Protein AF-A0A6M2DD67-F1 (afdb_monomer_lite)

InterPro domains:
  IPR001623 DnaJ domain [PS50076] (76-148)
  IPR001623 DnaJ domain [SM00271] (75-140)
  IPR001623 DnaJ domain [cd06257] (76-134)
  IPR004640 Co-chaperone Hsc20 [MF_00682] (75-239)
  IPR004640 Co-chaperone Hsc20 [PTHR14021] (35-234)
  IPR004640 Co-chaperone Hsc20 [TIGR00714] (87-237)
  IPR009073 Co-chaperone HscB, C-terminal oligomerisation domain [PF07743] (160-232)
  IPR036386 HscB, C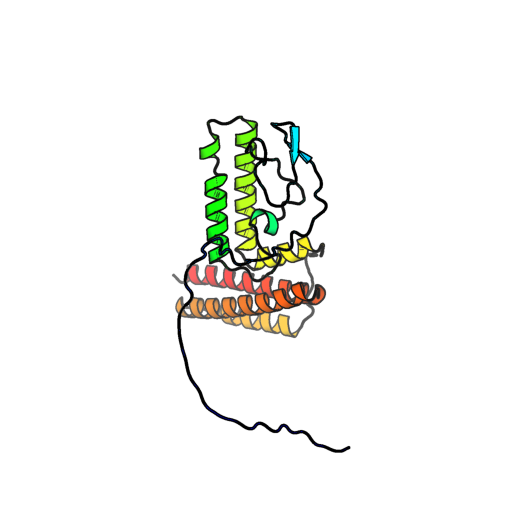-terminal domain superfamily [G3DSA:1.20.1280.20] (154-238)
  IPR036386 HscB, C-terminal domain superfamily [SSF47144] (154-238)
  IPR036869 Chaperone J-domain superfamily [G3DSA:1.10.287.110] (40-147)
  IPR036869 Chaperone J-domain superfamily [SSF46565] (76-147)

Sequence (239 aa):
GYISLLFKFCFLTFGMWKVINAVTLLNRVEPTTKHLVRTFCCTSKSCWNCTKSTCYINQMFCEHCKTLREPDDNDNYFNILGLERTYSIDSTSLSQKFKSLQKLLHPDKFTNRSQKEQELSLEWSSRVNKAYSTMNHPIERAEYLLQDVGVSLSEESDSEDAEFLMEMMERNEEIAEISTPKQASEALEMIQAIVHKLGSQFGEHVESKDYENAIKLFAKMKYFSSLENNIKTKASSLT

Foldseek 3Di:
DDDDDDDDDDDDDDDDDDDDDDDDDDDDDDDDDDPPPPPDPAPWDAAPPPRDTDRPQLDQAGPPPRAGGDDDPVPQLCSLLVHDLFLDDDLVSLVVSLVVQCVVLPLVVCPVPDPVSSVSSVVSNVSSVVSSVQSNDSLSVLVSSCVVVVNDPDDDPPPPPPVLVVVLVVLVVQLVPDQALVSLVVNLVVLVVVLVVLSVVLRVCSVVVVVVVNSVSSVSSVSSVVSNVSSVVVSVVND

Structure (mmCIF, N/CA/C/O backbone):
data_AF-A0A6M2DD67-F1
#
_entry.id   AF-A0A6M2DD67-F1
#
loop_
_atom_site.group_PDB
_atom_site.id
_atom_site.type_symbol
_atom_site.label_atom_id
_atom_site.label_alt_id
_atom_site.label_comp_id
_atom_site.label_asym_id
_atom_site.label_entity_id
_atom_site.label_seq_id
_atom_site.pdbx_PDB_ins_code
_atom_site.Cartn_x
_atom_site.Cartn_y
_atom_site.Cartn_z
_atom_site.occupancy
_atom_site.B_iso_or_equiv
_atom_site.auth_seq_id
_atom_site.auth_comp_id
_atom_site.auth_asym_id
_atom_site.auth_atom_id
_atom_site.pdbx_PDB_model_num
ATOM 1 N N . GLY A 1 1 ? -28.029 -49.863 2.337 1.00 33.88 1 GLY A N 1
ATOM 2 C CA . GLY A 1 1 ? -28.075 -51.194 2.964 1.00 33.88 1 GLY A CA 1
ATOM 3 C C . GLY A 1 1 ? -26.699 -51.822 2.893 1.00 33.88 1 GLY A C 1
ATOM 4 O O . GLY A 1 1 ? -26.141 -51.792 1.811 1.00 33.88 1 GLY A O 1
ATOM 5 N N . TYR A 1 2 ? -26.214 -52.327 4.038 1.00 33.75 2 TYR A N 1
ATOM 6 C CA . TYR A 1 2 ? -25.176 -53.365 4.243 1.00 33.75 2 TYR A CA 1
ATOM 7 C C . TYR A 1 2 ? -23.799 -53.158 3.556 1.00 33.75 2 TYR A C 1
ATOM 9 O O . TYR A 1 2 ? -23.692 -53.294 2.350 1.00 33.75 2 TYR A O 1
ATOM 17 N N . ILE A 1 3 ? -22.754 -52.647 4.232 1.00 34.56 3 ILE A N 1
ATOM 18 C CA . ILE A 1 3 ? -21.830 -53.276 5.223 1.00 34.56 3 ILE A CA 1
ATOM 19 C C . ILE A 1 3 ? -20.759 -54.218 4.607 1.00 34.56 3 ILE A C 1
ATOM 21 O O . ILE A 1 3 ? -21.100 -55.153 3.894 1.00 34.56 3 ILE A O 1
ATOM 25 N N . SER A 1 4 ? -19.502 -54.005 5.057 1.00 37.72 4 SER A N 1
ATOM 26 C CA . SER A 1 4 ? -18.275 -54.854 5.033 1.00 37.72 4 SER A CA 1
ATOM 27 C C . SER A 1 4 ? -17.390 -54.819 3.772 1.00 37.72 4 SER A C 1
ATOM 29 O O . SER A 1 4 ? -17.804 -55.323 2.741 1.00 37.72 4 SER A O 1
ATOM 31 N N . LEU A 1 5 ? -16.172 -54.246 3.703 1.00 37.19 5 LEU A N 1
ATOM 32 C CA . LEU A 1 5 ? -15.057 -53.976 4.647 1.00 37.19 5 LEU A CA 1
ATOM 33 C C . LEU A 1 5 ? -14.147 -55.200 4.940 1.00 37.19 5 LEU A C 1
ATOM 35 O O . LEU A 1 5 ? -14.632 -56.266 5.303 1.00 37.19 5 LEU A O 1
ATOM 39 N N . LEU A 1 6 ? -12.827 -54.934 4.869 1.00 32.78 6 LEU A N 1
ATOM 40 C CA . LEU A 1 6 ? -11.649 -55.607 5.472 1.00 32.78 6 LEU A CA 1
ATOM 41 C C . LEU A 1 6 ? -10.809 -56.543 4.574 1.00 32.78 6 LEU A C 1
ATOM 43 O O . LEU A 1 6 ? -11.256 -57.600 4.154 1.00 32.78 6 LEU A O 1
ATOM 47 N N . PHE A 1 7 ? -9.595 -56.142 4.160 1.00 30.83 7 PHE A N 1
ATOM 48 C CA . PHE A 1 7 ? -8.316 -56.160 4.913 1.00 30.83 7 PHE A CA 1
ATOM 49 C C . PHE A 1 7 ? -7.940 -57.534 5.494 1.00 30.83 7 PHE A C 1
ATOM 51 O O . PHE A 1 7 ? -8.547 -57.989 6.462 1.00 30.83 7 PHE A O 1
ATOM 58 N N . LYS A 1 8 ? -6.843 -58.129 4.996 1.00 35.59 8 LYS A N 1
ATOM 59 C CA . LYS A 1 8 ? -6.020 -59.069 5.773 1.00 35.59 8 LYS A CA 1
ATOM 60 C C . LYS A 1 8 ? -4.547 -59.051 5.340 1.00 35.59 8 LYS A C 1
ATOM 62 O O . LYS A 1 8 ? -4.181 -59.487 4.256 1.00 35.59 8 LYS A O 1
ATOM 67 N N . PHE A 1 9 ? -3.748 -58.501 6.246 1.00 33.03 9 PHE A N 1
ATOM 68 C CA . PHE A 1 9 ? -2.292 -58.538 6.383 1.00 33.03 9 PHE A CA 1
ATOM 69 C C . PHE A 1 9 ? -1.837 -59.911 6.928 1.00 33.03 9 PHE A C 1
ATOM 71 O O . PHE A 1 9 ? -2.531 -60.451 7.788 1.00 33.03 9 PHE A O 1
ATOM 78 N N . CYS A 1 10 ? -0.662 -60.417 6.518 1.00 26.86 10 CYS A N 1
ATOM 79 C CA . CYS A 1 10 ? 0.232 -61.294 7.316 1.00 26.86 10 CYS A CA 1
ATOM 80 C C . CYS A 1 10 ? 1.580 -61.465 6.560 1.00 26.86 10 CYS A C 1
ATOM 82 O O . CYS A 1 10 ? 1.571 -62.018 5.468 1.00 26.86 10 CYS A O 1
ATOM 84 N N . PHE A 1 11 ? 2.670 -60.746 6.871 1.00 28.75 11 PHE A N 1
ATOM 85 C CA . PHE A 1 11 ? 3.721 -60.947 7.903 1.00 28.75 11 PHE A CA 1
ATOM 86 C C . PHE A 1 11 ? 4.736 -62.109 7.665 1.00 28.75 11 PHE A C 1
ATOM 88 O O . PHE A 1 11 ? 4.359 -63.267 7.783 1.00 28.75 11 PHE A O 1
ATOM 95 N N . LEU A 1 12 ? 6.030 -61.719 7.512 1.00 29.92 12 LEU A N 1
ATOM 96 C CA . LEU A 1 12 ? 7.301 -62.365 7.976 1.00 29.92 12 LEU A CA 1
ATOM 97 C C . LEU A 1 12 ? 7.830 -63.620 7.219 1.00 29.92 12 LEU A C 1
ATOM 99 O O . LEU A 1 12 ? 7.029 -64.410 6.754 1.00 29.92 12 LEU A O 1
ATOM 103 N N . THR A 1 13 ? 9.133 -63.937 7.050 1.00 29.81 13 THR A N 1
ATOM 104 C CA . THR A 1 13 ? 10.456 -63.456 7.543 1.00 29.81 13 THR A CA 1
ATOM 105 C C . THR A 1 13 ? 11.619 -64.181 6.804 1.00 29.81 13 THR A C 1
ATOM 107 O O . THR A 1 13 ? 11.393 -65.226 6.207 1.00 29.81 13 THR A O 1
ATOM 110 N N . PHE A 1 14 ? 12.863 -63.678 6.978 1.00 30.09 14 PHE A N 1
ATOM 111 C CA . PHE A 1 14 ? 14.199 -64.276 6.681 1.00 30.09 14 PHE A CA 1
ATOM 112 C C . PHE A 1 14 ? 14.622 -64.361 5.195 1.00 30.09 14 PHE A C 1
ATOM 114 O O . PHE A 1 14 ? 13.908 -64.910 4.379 1.00 30.09 14 PHE A O 1
ATOM 121 N N . GLY A 1 15 ? 15.796 -63.914 4.733 1.00 26.56 15 GLY A N 1
ATOM 122 C CA . GLY A 1 15 ? 16.993 -63.349 5.352 1.00 26.56 15 GLY A CA 1
ATOM 123 C C . GLY A 1 15 ? 18.148 -63.307 4.324 1.00 26.56 15 GLY A C 1
ATOM 124 O O . GLY A 1 15 ? 18.069 -63.927 3.269 1.00 26.56 15 GLY A O 1
ATOM 125 N N . MET A 1 16 ? 19.233 -62.628 4.707 1.00 30.16 16 MET A N 1
ATOM 126 C CA . MET A 1 16 ? 20.599 -62.648 4.148 1.00 30.16 16 MET A CA 1
ATOM 127 C C . MET A 1 16 ? 21.020 -61.645 3.056 1.00 30.16 16 MET A C 1
ATOM 129 O O . MET A 1 16 ? 20.495 -61.538 1.956 1.00 30.16 16 MET A O 1
ATOM 133 N N . TRP A 1 17 ? 22.095 -60.959 3.440 1.00 26.06 17 TRP A N 1
ATOM 134 C CA . TRP A 1 17 ? 22.878 -59.909 2.811 1.00 26.06 17 TRP A CA 1
ATOM 135 C C . TRP A 1 17 ? 24.209 -60.512 2.328 1.00 26.06 17 TRP A C 1
ATOM 137 O O . TRP A 1 17 ? 24.849 -61.228 3.096 1.00 26.06 17 TRP A O 1
ATOM 147 N N . LYS A 1 18 ? 24.619 -60.230 1.083 1.00 32.19 18 LYS A N 1
ATOM 148 C CA . LYS A 1 18 ? 26.002 -60.255 0.542 1.00 32.19 18 LYS A CA 1
ATOM 149 C C . LYS A 1 18 ? 25.953 -59.491 -0.798 1.00 32.19 18 LYS A C 1
ATOM 151 O O . LYS A 1 18 ? 25.253 -59.929 -1.696 1.00 32.19 18 LYS A O 1
ATOM 156 N N . VAL A 1 19 ? 26.371 -58.227 -0.908 1.00 29.94 19 VAL A N 1
ATOM 157 C CA . VAL A 1 19 ? 27.729 -57.641 -0.844 1.00 29.94 19 VAL A CA 1
ATOM 158 C C . VAL A 1 19 ? 28.505 -57.830 -2.168 1.00 29.94 19 VAL A C 1
ATOM 160 O O . VAL A 1 19 ? 28.852 -58.945 -2.533 1.00 29.94 19 VAL A O 1
ATOM 163 N N . ILE A 1 20 ? 28.808 -56.676 -2.790 1.00 29.42 20 ILE A N 1
ATOM 164 C CA . ILE A 1 20 ? 29.775 -56.359 -3.868 1.00 29.42 20 ILE A CA 1
ATOM 165 C C . ILE A 1 20 ? 29.319 -56.577 -5.323 1.00 29.42 20 ILE A C 1
ATOM 167 O O . ILE A 1 20 ? 29.441 -57.657 -5.885 1.00 29.42 20 ILE A O 1
ATOM 171 N N . ASN A 1 21 ? 28.982 -55.471 -5.996 1.00 28.58 21 ASN A N 1
ATOM 172 C CA . ASN A 1 21 ? 29.773 -55.076 -7.161 1.00 28.58 21 ASN A CA 1
ATOM 173 C C . ASN A 1 21 ? 29.838 -53.549 -7.268 1.00 28.58 21 ASN A C 1
ATOM 175 O O . ASN A 1 21 ? 28.822 -52.856 -7.273 1.00 28.58 21 ASN A O 1
ATOM 179 N N . ALA A 1 22 ? 31.066 -53.045 -7.255 1.00 27.23 22 ALA A N 1
ATOM 180 C CA . ALA A 1 22 ? 31.401 -51.638 -7.285 1.00 27.23 22 ALA A CA 1
ATOM 181 C C . ALA A 1 22 ? 31.736 -51.208 -8.718 1.00 27.23 22 ALA A C 1
ATOM 183 O O . ALA A 1 22 ? 32.259 -51.987 -9.507 1.00 27.23 22 ALA A O 1
ATOM 184 N N . VAL A 1 23 ? 31.533 -49.914 -8.961 1.00 27.88 23 VAL A N 1
ATOM 185 C CA . VAL A 1 23 ? 32.122 -49.123 -10.046 1.00 27.88 23 VAL A CA 1
ATOM 186 C C . VAL A 1 23 ? 31.505 -49.332 -11.431 1.00 27.88 23 VAL A C 1
ATOM 188 O O . VAL A 1 23 ? 32.022 -50.040 -12.285 1.00 27.88 23 VAL A O 1
ATOM 191 N N . THR A 1 24 ? 30.506 -48.511 -11.742 1.00 30.98 24 THR A N 1
ATOM 192 C CA . THR A 1 24 ? 30.727 -47.537 -12.821 1.00 30.98 24 THR A CA 1
ATOM 193 C C . THR A 1 24 ? 29.961 -46.256 -12.517 1.00 30.98 24 THR A C 1
ATOM 195 O O . THR A 1 24 ? 28.738 -46.185 -12.573 1.00 30.98 24 THR A O 1
ATOM 198 N N . LEU A 1 25 ? 30.734 -45.253 -12.108 1.00 29.73 25 LEU A N 1
ATOM 199 C CA . LEU A 1 25 ? 30.372 -43.846 -12.113 1.00 29.73 25 LEU A CA 1
ATOM 200 C C . LEU A 1 25 ? 29.951 -43.438 -13.530 1.00 29.73 25 LEU A C 1
ATOM 202 O O . LEU A 1 25 ? 30.697 -43.701 -14.468 1.00 29.73 25 LEU A O 1
ATOM 206 N N . LEU A 1 26 ? 28.821 -42.744 -13.666 1.00 29.72 26 LEU A N 1
ATOM 207 C CA . LEU A 1 26 ? 28.762 -41.367 -14.175 1.00 29.72 26 LEU A CA 1
ATOM 208 C C . LEU A 1 26 ? 27.299 -40.899 -14.275 1.00 29.72 26 LEU A C 1
ATOM 210 O O . LEU A 1 26 ? 26.450 -41.554 -14.868 1.00 29.72 26 LEU A O 1
ATOM 214 N N . ASN A 1 27 ? 27.074 -39.703 -13.728 1.00 27.88 27 ASN A N 1
ATOM 215 C CA . ASN A 1 27 ? 25.939 -38.800 -13.949 1.00 27.88 27 ASN A CA 1
ATOM 216 C C . ASN A 1 27 ? 24.637 -39.072 -13.183 1.00 27.88 27 ASN A C 1
ATOM 218 O O . ASN A 1 27 ? 23.590 -39.425 -13.713 1.00 27.88 27 ASN A O 1
ATOM 222 N N . ARG A 1 28 ? 24.731 -38.729 -11.898 1.00 30.52 28 ARG A N 1
ATOM 223 C CA . ARG A 1 28 ? 23.654 -38.213 -11.054 1.00 30.52 28 ARG A CA 1
ATOM 224 C C . ARG A 1 28 ? 23.325 -36.771 -11.463 1.00 30.52 28 ARG A C 1
ATOM 226 O O . ARG A 1 28 ? 24.148 -35.898 -11.213 1.00 30.52 28 ARG A O 1
ATOM 233 N N . VAL A 1 29 ? 22.130 -36.518 -11.998 1.00 35.53 29 VAL A N 1
ATOM 234 C CA . VAL A 1 29 ? 21.381 -35.265 -11.775 1.00 35.53 29 VAL A CA 1
ATOM 235 C C . VAL A 1 29 ? 19.896 -35.633 -11.705 1.00 35.53 29 VAL A C 1
ATOM 237 O O . VAL A 1 29 ? 19.316 -36.109 -12.676 1.00 35.53 29 VAL A O 1
ATOM 240 N N . GLU A 1 30 ? 19.315 -35.478 -10.518 1.00 31.53 30 GLU A N 1
ATOM 241 C CA . GLU A 1 30 ? 17.888 -35.665 -10.236 1.00 31.53 30 GLU A CA 1
ATOM 242 C C . GLU A 1 30 ? 17.044 -34.483 -10.760 1.00 31.53 30 GLU A C 1
ATOM 244 O O . GLU A 1 30 ? 17.577 -33.389 -10.960 1.00 31.53 30 GLU A O 1
ATOM 249 N N . PRO A 1 31 ? 15.730 -34.674 -10.990 1.00 36.53 31 PRO A N 1
ATOM 250 C CA . PRO A 1 31 ? 14.882 -33.706 -11.669 1.00 36.53 31 PRO A CA 1
ATOM 251 C C . PRO A 1 31 ? 14.278 -32.711 -10.671 1.00 36.53 31 PRO A C 1
ATOM 253 O O . PRO A 1 31 ? 13.436 -33.081 -9.854 1.00 36.53 31 PRO A O 1
ATOM 256 N N . THR A 1 32 ? 14.639 -31.431 -10.758 1.00 32.59 32 THR A N 1
ATOM 257 C CA . THR A 1 32 ? 13.977 -30.372 -9.984 1.00 32.59 32 THR A CA 1
ATOM 258 C C . THR A 1 32 ? 13.100 -29.490 -10.873 1.00 32.59 32 THR A C 1
ATOM 260 O O . THR A 1 32 ? 13.535 -28.898 -11.856 1.00 32.59 32 THR A O 1
ATOM 263 N N . THR A 1 33 ? 11.822 -29.432 -10.483 1.00 32.19 33 THR A N 1
ATOM 264 C CA . THR A 1 33 ? 10.846 -28.363 -10.752 1.00 32.19 33 THR A CA 1
ATOM 265 C C . THR A 1 33 ? 10.606 -27.988 -12.215 1.00 32.19 33 THR A C 1
ATOM 267 O O . THR A 1 33 ? 11.209 -27.074 -12.772 1.00 32.19 33 THR A O 1
ATOM 270 N N . LYS A 1 34 ? 9.592 -28.630 -12.808 1.00 34.22 34 LYS A N 1
ATOM 271 C CA . LYS A 1 34 ? 8.891 -28.118 -13.990 1.00 34.22 34 LYS A CA 1
ATOM 272 C C . LYS A 1 34 ? 8.165 -26.823 -13.604 1.00 34.22 34 LYS A C 1
ATOM 274 O O . LYS A 1 34 ? 7.009 -26.863 -13.192 1.00 34.22 34 LYS A O 1
ATOM 279 N N . HIS A 1 35 ? 8.834 -25.679 -13.725 1.00 35.06 35 HIS A N 1
ATOM 280 C CA . HIS A 1 35 ? 8.131 -24.408 -13.845 1.00 35.06 35 HIS A CA 1
ATOM 281 C C . HIS A 1 35 ? 7.277 -24.486 -15.113 1.00 35.06 35 HIS A C 1
ATOM 283 O O . HIS A 1 35 ? 7.802 -24.586 -16.222 1.00 35.06 35 HIS A O 1
ATOM 289 N N . LEU A 1 36 ? 5.955 -24.491 -14.942 1.00 34.59 36 LEU A N 1
ATOM 290 C CA . LEU A 1 36 ? 5.010 -24.235 -16.020 1.00 34.59 36 LEU A CA 1
ATOM 291 C C . LEU A 1 36 ? 5.301 -22.834 -16.564 1.00 34.59 36 LEU A C 1
ATOM 293 O O . LEU A 1 36 ? 4.796 -21.837 -16.052 1.00 34.59 36 LEU A O 1
ATOM 297 N N . VAL A 1 37 ? 6.133 -22.757 -17.602 1.00 34.66 37 VAL A N 1
ATOM 298 C CA . VAL A 1 37 ? 6.250 -21.566 -18.439 1.00 34.66 37 VAL A CA 1
ATOM 299 C C . VAL A 1 37 ? 4.935 -21.473 -19.202 1.00 34.66 37 VAL A C 1
ATOM 301 O O . VAL A 1 37 ? 4.769 -22.040 -20.278 1.00 34.66 37 VAL A O 1
ATOM 304 N N . ARG A 1 38 ? 3.946 -20.823 -18.587 1.00 41.81 38 ARG A N 1
ATOM 305 C CA . ARG A 1 38 ? 2.723 -20.407 -19.266 1.00 41.81 38 ARG A CA 1
ATOM 306 C C . ARG A 1 38 ? 3.181 -19.438 -20.353 1.00 41.81 38 ARG A C 1
ATOM 308 O O . ARG A 1 38 ? 3.622 -18.335 -20.044 1.00 41.81 38 ARG A O 1
ATOM 315 N N . THR A 1 39 ? 3.172 -19.878 -21.609 1.00 39.34 39 THR A N 1
ATOM 316 C CA . THR A 1 39 ? 3.487 -19.038 -22.767 1.00 39.34 39 THR A CA 1
ATOM 317 C C . THR A 1 39 ? 2.398 -17.978 -22.885 1.00 39.34 39 THR A C 1
ATOM 319 O O . THR A 1 39 ? 1.393 -18.167 -23.564 1.00 39.34 39 THR A O 1
ATOM 322 N N . PHE A 1 40 ? 2.555 -16.877 -22.154 1.00 47.47 40 PHE A N 1
ATOM 323 C CA . PHE A 1 40 ? 1.761 -15.684 -22.377 1.00 47.47 40 PHE A CA 1
ATOM 324 C C . PHE A 1 40 ? 2.166 -15.121 -23.737 1.00 47.47 40 PHE A C 1
ATOM 326 O O . PHE A 1 40 ? 3.349 -14.898 -24.000 1.00 47.47 40 PHE A O 1
ATOM 333 N N . CYS A 1 41 ? 1.181 -14.942 -24.619 1.00 40.97 41 CYS A N 1
ATOM 334 C CA . CYS A 1 41 ? 1.356 -14.207 -25.863 1.00 40.97 41 CYS A CA 1
ATOM 335 C C . CYS A 1 41 ? 1.739 -12.775 -25.480 1.00 40.97 41 CYS A C 1
ATOM 337 O O . CYS A 1 41 ? 0.910 -11.997 -25.018 1.00 40.97 41 CYS A O 1
ATOM 339 N N . CYS A 1 42 ? 3.033 -12.488 -25.539 1.00 54.22 42 CYS A N 1
ATOM 340 C CA . CYS A 1 42 ? 3.585 -11.234 -25.077 1.00 54.22 42 CYS A CA 1
ATOM 341 C C . CYS A 1 42 ? 3.475 -10.213 -26.206 1.00 54.22 42 CYS A C 1
ATOM 343 O O . CYS A 1 42 ? 3.954 -10.469 -27.312 1.00 54.22 42 CYS A O 1
ATOM 345 N N . THR A 1 43 ? 2.853 -9.066 -25.945 1.00 62.97 43 THR A N 1
ATOM 346 C CA . THR A 1 43 ? 2.794 -7.960 -26.902 1.00 62.97 43 THR A CA 1
ATOM 347 C C . THR A 1 43 ? 4.214 -7.442 -27.117 1.00 62.97 43 THR A C 1
ATOM 349 O O . THR A 1 43 ? 4.780 -6.763 -26.262 1.00 62.97 43 THR A O 1
ATOM 352 N N . SER A 1 44 ? 4.838 -7.826 -28.229 1.00 71.88 44 SER A N 1
ATOM 353 C CA . SER A 1 44 ? 6.211 -7.443 -28.540 1.00 71.88 44 SER A CA 1
ATOM 354 C C . SER A 1 44 ? 6.294 -5.956 -28.863 1.00 71.88 44 SER A C 1
ATOM 356 O O . SER A 1 44 ? 5.666 -5.499 -29.819 1.00 71.88 44 SER A O 1
ATOM 358 N N . LYS A 1 45 ? 7.107 -5.214 -28.112 1.00 80.62 45 LYS A N 1
ATOM 359 C CA . LYS A 1 45 ? 7.407 -3.802 -28.375 1.00 80.62 45 LYS A CA 1
ATOM 360 C C . LYS A 1 45 ? 8.911 -3.621 -28.594 1.00 80.62 45 LYS A C 1
ATOM 362 O O . LYS A 1 45 ? 9.733 -4.349 -28.026 1.00 80.62 45 LYS A O 1
ATOM 367 N N . SER A 1 46 ? 9.273 -2.669 -29.451 1.00 88.38 46 SER A N 1
ATOM 368 C CA . SER A 1 46 ? 10.664 -2.348 -29.779 1.00 88.38 46 SER A CA 1
ATOM 369 C C . SER A 1 46 ? 11.299 -1.459 -28.712 1.00 88.38 46 SER A C 1
ATOM 371 O O . SER A 1 46 ? 10.728 -0.442 -28.328 1.00 88.38 46 SER A O 1
ATOM 373 N N . CYS A 1 47 ? 12.512 -1.796 -28.278 1.00 90.06 47 CYS A N 1
ATOM 374 C CA . CYS A 1 47 ? 13.286 -0.960 -27.361 1.00 90.06 47 CYS A CA 1
ATOM 375 C C . CYS A 1 47 ? 13.670 0.386 -28.001 1.00 90.06 47 CYS A C 1
ATOM 377 O O . CYS A 1 47 ? 14.246 0.404 -29.087 1.00 90.06 47 CYS A O 1
ATOM 379 N N . TRP A 1 48 ? 13.462 1.497 -27.290 1.00 91.81 48 TRP A N 1
ATOM 380 C CA . TRP A 1 48 ? 13.828 2.843 -27.7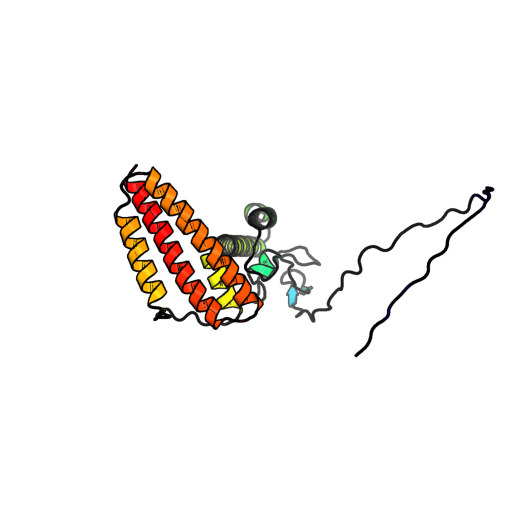57 1.00 91.81 48 TRP A CA 1
ATOM 381 C C . TRP A 1 48 ? 15.334 3.022 -28.026 1.00 91.81 48 TRP A C 1
ATOM 383 O O . TRP A 1 48 ? 15.708 3.838 -28.859 1.00 91.81 48 TRP A O 1
ATOM 393 N N . ASN A 1 49 ? 16.200 2.257 -27.349 1.00 93.00 49 ASN A N 1
ATOM 394 C CA . ASN A 1 49 ? 17.653 2.368 -27.503 1.00 93.00 49 ASN A CA 1
ATOM 395 C C . ASN A 1 49 ? 18.214 1.419 -28.577 1.00 93.00 49 ASN A C 1
ATOM 397 O O . ASN A 1 49 ? 18.985 1.830 -29.435 1.00 93.00 49 ASN A O 1
ATOM 401 N N . CYS A 1 50 ? 17.852 0.129 -28.541 1.00 92.00 50 CYS A N 1
ATOM 402 C CA . CYS A 1 50 ? 18.437 -0.873 -29.446 1.00 92.00 50 CYS A CA 1
ATOM 403 C C . CYS A 1 50 ? 17.506 -1.354 -30.562 1.00 92.00 50 CYS A C 1
ATOM 405 O O . CYS A 1 50 ? 17.922 -2.187 -31.364 1.00 92.00 50 CYS A O 1
ATOM 407 N N . THR A 1 51 ? 16.257 -0.880 -30.615 1.00 89.81 51 THR A N 1
ATOM 408 C CA . THR A 1 51 ? 15.204 -1.226 -31.598 1.00 89.81 51 THR A CA 1
ATOM 409 C C . THR A 1 51 ? 14.783 -2.698 -31.652 1.00 89.81 51 THR A C 1
ATOM 411 O O . THR A 1 51 ? 13.807 -3.042 -32.316 1.00 89.81 51 THR A O 1
ATOM 414 N N . LYS A 1 52 ? 15.459 -3.581 -30.908 1.00 87.88 52 LYS A N 1
ATOM 415 C CA . LYS A 1 52 ? 15.114 -5.000 -30.821 1.00 87.88 52 LYS A CA 1
ATOM 416 C C . LYS A 1 52 ? 13.772 -5.187 -30.125 1.00 87.88 52 LYS A C 1
ATOM 418 O O . LYS A 1 52 ? 13.447 -4.482 -29.168 1.00 87.88 52 LYS A O 1
ATOM 423 N N . SER A 1 53 ? 13.033 -6.180 -30.608 1.00 84.69 53 SER A N 1
ATOM 424 C CA . SER A 1 53 ? 11.800 -6.649 -29.990 1.00 84.69 53 SER A CA 1
ATOM 425 C C . SER A 1 53 ? 12.085 -7.240 -28.609 1.00 84.69 53 SER A C 1
ATOM 427 O O . SER A 1 53 ? 13.017 -8.033 -28.432 1.00 84.69 53 SER A O 1
ATOM 429 N N . THR A 1 54 ? 11.282 -6.832 -27.635 1.00 74.12 54 THR A N 1
ATOM 430 C CA . THR A 1 54 ? 11.347 -7.283 -26.245 1.00 74.12 54 THR A CA 1
ATOM 431 C C . THR A 1 54 ? 9.954 -7.653 -25.756 1.00 74.12 54 THR A C 1
ATOM 433 O O . THR A 1 54 ? 8.976 -6.976 -26.076 1.00 74.12 54 THR A O 1
ATOM 436 N N . CYS A 1 55 ? 9.875 -8.730 -24.977 1.00 68.94 55 CYS A N 1
ATOM 437 C CA . CYS A 1 55 ? 8.693 -9.072 -24.197 1.00 68.94 55 CYS A CA 1
ATOM 438 C C . CYS A 1 55 ? 8.806 -8.381 -22.832 1.00 68.94 55 CYS A C 1
ATOM 440 O O . CYS A 1 55 ? 9.807 -8.550 -22.142 1.00 68.94 55 CYS A O 1
ATOM 442 N N . TYR A 1 56 ? 7.812 -7.572 -22.458 1.00 63.22 56 TYR A N 1
ATOM 443 C CA . TYR A 1 56 ? 7.895 -6.681 -21.292 1.00 63.22 56 TYR A CA 1
ATOM 444 C C . TYR A 1 56 ? 7.304 -7.223 -19.994 1.00 63.22 56 TYR A C 1
ATOM 446 O O . TYR A 1 56 ? 7.197 -6.462 -19.034 1.00 63.22 56 TYR A O 1
ATOM 454 N N . ILE A 1 57 ? 6.956 -8.509 -19.908 1.00 60.81 57 ILE A N 1
ATOM 455 C CA . ILE A 1 57 ? 6.340 -9.028 -18.681 1.00 60.81 57 ILE A CA 1
ATOM 456 C C . ILE A 1 57 ? 7.342 -8.908 -17.522 1.00 60.81 57 ILE A C 1
ATOM 458 O O . ILE A 1 57 ? 8.320 -9.651 -17.437 1.00 60.81 57 ILE A O 1
ATOM 462 N N . ASN A 1 58 ? 7.071 -7.948 -16.636 1.00 63.59 58 ASN A N 1
ATOM 463 C CA . ASN A 1 58 ? 7.748 -7.711 -15.362 1.00 63.59 58 ASN A CA 1
ATOM 464 C C . ASN A 1 58 ? 9.255 -7.391 -15.444 1.00 63.59 58 ASN A C 1
ATOM 466 O O . ASN A 1 58 ? 9.974 -7.562 -14.461 1.00 63.59 58 ASN A O 1
ATOM 470 N N . GLN A 1 59 ? 9.753 -6.900 -16.585 1.00 79.69 59 GLN A N 1
ATOM 471 C CA . GLN A 1 59 ? 11.143 -6.438 -16.713 1.00 79.69 59 GLN A CA 1
ATOM 472 C C . GLN A 1 59 ? 11.217 -4.933 -16.983 1.00 79.69 59 GLN A C 1
ATOM 474 O O . GLN A 1 59 ? 10.734 -4.463 -18.005 1.00 79.69 59 GLN A O 1
ATOM 479 N N . MET A 1 60 ? 11.867 -4.178 -16.091 1.00 89.31 60 MET A N 1
ATOM 480 C CA . MET A 1 60 ? 12.089 -2.722 -16.226 1.00 89.31 60 MET A CA 1
ATOM 481 C C . MET A 1 60 ? 13.285 -2.363 -17.125 1.00 89.31 60 MET A C 1
ATOM 483 O O . MET A 1 60 ? 13.449 -1.213 -17.530 1.00 89.31 60 MET A O 1
ATOM 487 N N . PHE A 1 61 ? 14.126 -3.345 -17.450 1.00 91.12 61 PHE A N 1
ATOM 488 C CA . PHE A 1 61 ? 15.318 -3.178 -18.277 1.00 91.12 61 PHE A CA 1
ATOM 489 C C . PHE A 1 61 ? 15.186 -3.991 -19.562 1.00 91.12 61 PHE A C 1
ATOM 491 O O . PHE A 1 61 ? 14.641 -5.091 -19.561 1.00 91.12 61 PHE A O 1
ATOM 498 N N . CYS A 1 62 ? 15.735 -3.478 -20.659 1.00 89.62 62 CYS A N 1
ATOM 499 C CA . CYS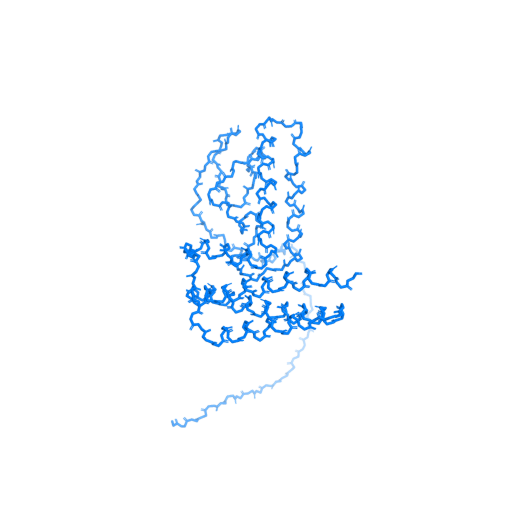 A 1 62 ? 15.804 -4.209 -21.916 1.00 89.62 62 CYS A CA 1
ATOM 500 C C . CYS A 1 62 ? 16.707 -5.443 -21.781 1.00 89.62 62 CYS A C 1
ATOM 502 O O . CYS A 1 62 ? 17.858 -5.334 -21.356 1.00 89.62 62 CYS A O 1
ATOM 504 N N . GLU A 1 63 ? 16.243 -6.606 -22.239 1.00 88.19 63 GLU A N 1
ATOM 505 C CA . GLU A 1 63 ? 17.030 -7.845 -22.221 1.00 88.19 63 GLU A CA 1
ATOM 506 C C . GLU A 1 63 ? 18.327 -7.748 -23.035 1.00 88.19 63 GLU A C 1
ATOM 508 O O . GLU A 1 63 ? 19.338 -8.335 -22.641 1.00 88.19 63 GLU A O 1
ATOM 513 N N . HIS A 1 64 ? 18.322 -6.962 -24.118 1.00 89.94 64 HIS A N 1
ATOM 514 C CA . HIS A 1 64 ? 19.423 -6.881 -25.081 1.00 89.94 64 HIS A CA 1
ATOM 515 C C . HIS A 1 64 ? 20.475 -5.830 -24.737 1.00 89.94 64 HIS A C 1
ATOM 517 O O . HIS A 1 64 ? 21.664 -6.119 -24.817 1.00 89.94 64 HIS A O 1
ATOM 523 N N . CYS A 1 65 ? 20.059 -4.608 -24.398 1.00 91.19 65 CYS A N 1
ATOM 524 C CA . CYS A 1 65 ? 20.980 -3.489 -24.155 1.00 91.19 65 CYS A CA 1
ATOM 525 C C . CYS A 1 65 ? 21.013 -3.015 -22.699 1.00 91.19 65 CYS A C 1
ATOM 527 O O . CYS A 1 65 ? 21.790 -2.122 -22.377 1.00 91.19 65 CYS A O 1
ATOM 529 N N . LYS A 1 66 ? 20.198 -3.613 -21.819 1.00 90.12 66 LYS A N 1
ATOM 530 C CA . LYS A 1 66 ? 20.129 -3.312 -20.379 1.00 90.12 66 LYS A CA 1
ATOM 531 C C . LYS A 1 66 ? 19.762 -1.865 -20.030 1.00 90.12 66 LYS A C 1
ATOM 533 O O . LYS A 1 66 ? 19.904 -1.484 -18.873 1.00 90.12 66 LYS A O 1
ATOM 538 N N . THR A 1 67 ? 19.260 -1.074 -20.979 1.00 92.38 67 THR A N 1
ATOM 539 C CA . THR A 1 67 ? 18.719 0.261 -20.687 1.00 92.38 67 THR A CA 1
ATOM 540 C C . THR A 1 67 ? 17.327 0.157 -20.084 1.00 92.38 67 THR A C 1
ATOM 542 O O . THR A 1 67 ? 16.607 -0.813 -20.345 1.00 92.38 67 THR A O 1
ATOM 545 N N . LEU A 1 68 ? 16.936 1.160 -19.298 1.00 93.62 68 LEU A N 1
ATOM 546 C CA . LEU A 1 68 ? 15.565 1.269 -18.797 1.00 93.62 68 LEU A CA 1
ATOM 547 C C . LEU A 1 68 ? 14.587 1.316 -19.964 1.00 93.62 68 LEU A C 1
ATOM 549 O O . LEU A 1 68 ? 14.862 1.978 -20.962 1.00 93.62 68 LEU A O 1
ATOM 553 N N . ARG A 1 69 ? 13.462 0.610 -19.865 1.00 91.56 69 ARG A N 1
ATOM 554 C CA . ARG A 1 69 ? 12.377 0.737 -20.846 1.00 91.56 69 ARG A CA 1
ATOM 555 C C . ARG A 1 69 ? 11.431 1.872 -20.475 1.00 91.56 69 ARG A C 1
ATOM 557 O O . ARG A 1 69 ? 11.453 2.356 -19.348 1.00 91.56 69 ARG A O 1
ATOM 564 N N . GLU A 1 70 ? 10.570 2.242 -21.409 1.00 91.12 70 GLU A N 1
ATOM 565 C CA . GLU A 1 70 ? 9.424 3.101 -21.116 1.00 91.12 70 GLU A CA 1
ATOM 566 C C . GLU A 1 70 ? 8.351 2.288 -20.362 1.00 91.12 70 GLU A C 1
ATOM 568 O O . GLU A 1 70 ? 8.124 1.117 -20.710 1.00 91.12 70 GLU A O 1
ATOM 573 N N . PRO A 1 71 ? 7.730 2.852 -19.310 1.00 89.69 71 PRO A N 1
ATOM 574 C CA . PRO A 1 71 ? 6.558 2.251 -18.679 1.00 89.69 71 PRO A CA 1
ATOM 575 C C . PRO A 1 71 ? 5.391 2.118 -19.664 1.00 89.69 71 PRO A C 1
ATOM 577 O O . PRO A 1 71 ? 5.269 2.902 -20.604 1.00 89.69 71 PRO A O 1
ATOM 580 N N . ASP A 1 72 ? 4.513 1.145 -19.442 1.00 86.75 72 ASP A N 1
ATOM 581 C CA . ASP A 1 72 ? 3.279 0.981 -20.205 1.00 86.75 72 ASP A CA 1
ATOM 582 C C . ASP A 1 72 ? 2.069 0.619 -19.339 1.00 86.75 72 ASP A C 1
ATOM 584 O O . ASP A 1 72 ? 2.177 0.475 -18.125 1.00 86.75 72 ASP A O 1
ATOM 588 N N . ASP A 1 73 ? 0.900 0.504 -19.970 1.00 78.38 73 ASP A N 1
ATOM 589 C CA . ASP A 1 73 ? -0.377 0.282 -19.281 1.00 78.38 73 ASP A CA 1
ATOM 590 C C . ASP A 1 73 ? -0.441 -1.049 -18.510 1.00 78.38 73 ASP A C 1
ATOM 592 O O . ASP A 1 73 ? -1.255 -1.193 -17.601 1.00 78.38 73 ASP A O 1
ATOM 596 N N . ASN A 1 74 ? 0.422 -2.024 -18.824 1.00 81.19 74 ASN A N 1
ATOM 597 C CA . ASN A 1 74 ? 0.490 -3.285 -18.082 1.00 81.19 74 ASN A CA 1
ATOM 598 C C . ASN A 1 74 ? 1.323 -3.165 -16.796 1.00 81.19 74 ASN A C 1
ATOM 600 O O . ASN A 1 74 ? 1.357 -4.112 -16.006 1.00 81.19 74 ASN A O 1
ATOM 604 N N . ASP A 1 75 ? 1.981 -2.027 -16.555 1.00 87.19 75 ASP A N 1
ATOM 605 C CA . ASP A 1 75 ? 2.757 -1.752 -15.342 1.00 87.19 75 ASP A CA 1
ATOM 606 C C . ASP A 1 75 ? 1.862 -1.349 -14.173 1.00 87.19 75 ASP A C 1
ATOM 608 O O . ASP A 1 75 ? 1.983 -0.275 -13.580 1.00 87.19 75 ASP A O 1
ATOM 612 N N . ASN A 1 76 ? 0.953 -2.253 -13.826 1.00 91.69 76 ASN A N 1
ATOM 613 C CA . ASN A 1 76 ? 0.166 -2.160 -12.613 1.00 91.69 76 ASN A CA 1
ATOM 614 C C . ASN A 1 76 ? 1.072 -2.369 -11.376 1.00 91.69 76 ASN A C 1
ATOM 616 O O . ASN A 1 76 ? 2.197 -2.870 -11.465 1.00 91.69 76 ASN A O 1
ATOM 620 N N . TYR A 1 77 ? 0.609 -1.971 -10.194 1.00 94.94 77 TYR A N 1
ATOM 621 C CA . TYR A 1 77 ? 1.432 -1.979 -8.982 1.00 94.94 77 TYR A CA 1
ATOM 622 C C . TYR A 1 77 ? 1.854 -3.389 -8.553 1.00 94.94 77 TYR A C 1
ATOM 624 O O . TYR A 1 77 ? 2.954 -3.552 -8.021 1.00 94.94 77 TYR A O 1
ATOM 632 N N . PHE A 1 78 ? 1.038 -4.411 -8.832 1.00 92.88 78 PHE A N 1
ATOM 633 C CA . PHE A 1 78 ? 1.407 -5.806 -8.586 1.00 92.88 78 PHE A CA 1
ATOM 634 C C . PHE A 1 78 ? 2.588 -6.229 -9.464 1.00 92.88 78 PHE A C 1
ATOM 636 O O . PHE A 1 78 ? 3.563 -6.772 -8.954 1.00 92.88 78 PHE A O 1
ATOM 643 N N . ASN A 1 79 ? 2.556 -5.903 -10.754 1.00 91.19 79 ASN A N 1
ATOM 644 C CA . ASN A 1 79 ? 3.620 -6.204 -11.709 1.00 91.19 79 ASN A CA 1
ATOM 645 C C . ASN A 1 79 ? 4.904 -5.427 -11.390 1.00 91.19 79 ASN A C 1
ATOM 647 O O . ASN A 1 79 ? 5.985 -6.017 -11.353 1.00 91.19 79 ASN A O 1
ATOM 651 N N . ILE A 1 80 ? 4.789 -4.132 -11.068 1.00 92.75 80 ILE A N 1
ATOM 652 C CA . ILE A 1 80 ? 5.919 -3.273 -10.673 1.00 92.75 80 ILE A CA 1
ATOM 653 C C . ILE A 1 80 ? 6.647 -3.841 -9.453 1.00 92.75 80 ILE A C 1
ATOM 655 O O . ILE A 1 80 ? 7.877 -3.872 -9.420 1.00 92.75 80 ILE A O 1
ATOM 659 N N . LEU A 1 81 ? 5.895 -4.281 -8.443 1.00 93.31 81 LEU A N 1
ATOM 660 C CA . LEU A 1 81 ? 6.448 -4.809 -7.197 1.00 93.31 81 LEU A CA 1
ATOM 661 C C . LEU A 1 81 ? 6.704 -6.324 -7.256 1.00 93.31 81 LEU A C 1
ATOM 663 O O . LEU A 1 81 ? 7.240 -6.886 -6.302 1.00 93.31 81 LEU A O 1
ATOM 667 N N . GLY A 1 82 ? 6.340 -6.999 -8.349 1.00 90.75 82 GLY A N 1
ATOM 668 C CA . GLY A 1 82 ? 6.430 -8.453 -8.489 1.00 90.75 82 GLY A CA 1
ATOM 669 C C . GLY A 1 82 ? 5.628 -9.202 -7.422 1.00 90.75 82 GLY A C 1
ATOM 670 O O . GLY A 1 82 ? 6.158 -10.116 -6.787 1.00 90.75 82 GLY A O 1
ATOM 671 N N . LEU A 1 83 ? 4.402 -8.762 -7.149 1.00 91.31 83 LEU A N 1
ATOM 672 C CA . LEU A 1 83 ? 3.482 -9.325 -6.160 1.00 91.31 83 LEU A CA 1
ATOM 673 C C . LEU A 1 83 ? 2.389 -10.148 -6.838 1.00 91.31 83 LEU A C 1
ATOM 675 O O . LEU A 1 83 ? 2.047 -9.921 -7.997 1.00 91.31 83 LEU A O 1
ATOM 679 N N . GLU A 1 84 ? 1.817 -11.085 -6.090 1.00 91.75 84 GLU A N 1
ATOM 680 C CA . GLU A 1 84 ? 0.563 -11.711 -6.494 1.00 91.75 84 GLU A CA 1
ATOM 681 C C . GLU A 1 84 ? -0.589 -10.718 -6.322 1.00 91.75 84 GLU A C 1
ATOM 683 O O . GLU A 1 84 ? -0.557 -9.848 -5.450 1.00 91.75 84 GLU A O 1
ATOM 688 N N . ARG A 1 85 ? -1.607 -10.844 -7.175 1.00 91.94 85 ARG A N 1
ATOM 689 C CA . ARG A 1 85 ? -2.787 -9.978 -7.171 1.00 91.94 85 ARG A CA 1
ATOM 690 C C . ARG A 1 85 ? -3.760 -10.404 -6.070 1.00 91.94 85 ARG A C 1
ATOM 692 O O . ARG A 1 85 ? -4.817 -10.962 -6.353 1.00 91.94 85 ARG A O 1
ATOM 699 N N . THR A 1 86 ? -3.376 -10.168 -4.822 1.00 93.38 86 THR A N 1
ATOM 700 C CA . THR A 1 86 ? -4.153 -10.494 -3.621 1.00 93.38 86 THR A CA 1
ATOM 701 C C . THR A 1 86 ? -4.171 -9.302 -2.666 1.00 93.38 86 THR A C 1
ATOM 703 O O . THR A 1 86 ? -3.309 -8.422 -2.716 1.00 93.38 86 THR A O 1
ATOM 706 N N . TYR A 1 87 ? -5.173 -9.249 -1.785 1.00 95.19 87 TYR A N 1
ATOM 707 C CA . TYR A 1 87 ? -5.214 -8.228 -0.734 1.00 95.19 87 TYR A CA 1
ATOM 708 C C . TYR A 1 87 ? -4.183 -8.504 0.367 1.00 95.19 87 TYR A C 1
ATOM 710 O O . TYR A 1 87 ? -3.566 -7.577 0.901 1.00 95.19 87 TYR A O 1
ATOM 718 N N . SER A 1 88 ? -3.977 -9.780 0.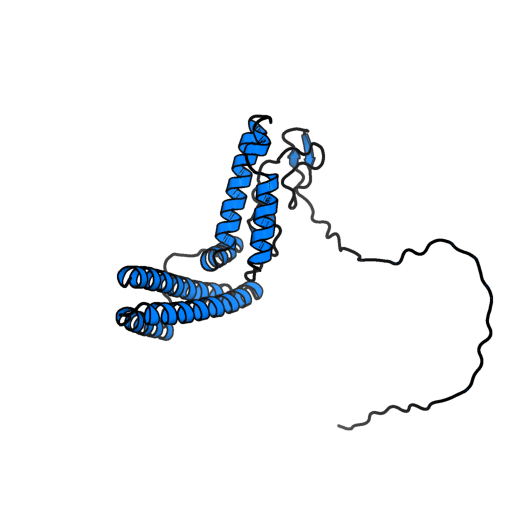701 1.00 93.25 88 SER A N 1
ATOM 719 C CA . SER A 1 88 ? -3.034 -10.199 1.735 1.00 93.25 88 SER A CA 1
ATOM 720 C C . SER A 1 88 ? -1.593 -10.075 1.236 1.00 93.25 88 SER A C 1
ATOM 722 O O . SER A 1 88 ? -1.112 -10.891 0.453 1.00 93.25 88 SER A O 1
ATOM 724 N N . ILE A 1 89 ? -0.905 -9.026 1.692 1.00 93.44 89 ILE A N 1
ATOM 725 C CA . ILE A 1 89 ? 0.492 -8.737 1.353 1.00 93.44 89 ILE A CA 1
ATOM 726 C C . ILE A 1 89 ? 1.306 -8.697 2.644 1.00 93.44 89 ILE A C 1
ATOM 728 O O . ILE A 1 89 ? 0.996 -7.920 3.551 1.00 93.44 89 ILE A O 1
ATOM 732 N N . ASP A 1 90 ? 2.378 -9.489 2.694 1.00 92.94 90 ASP A N 1
ATOM 733 C CA . ASP A 1 90 ? 3.381 -9.413 3.756 1.00 92.94 90 ASP A CA 1
ATOM 734 C C . ASP A 1 90 ? 4.181 -8.104 3.649 1.00 92.94 90 ASP A C 1
ATOM 736 O O . ASP A 1 90 ? 4.893 -7.858 2.668 1.00 92.94 90 ASP A O 1
ATOM 740 N N . SER A 1 91 ? 4.084 -7.264 4.681 1.00 92.31 91 SER A N 1
ATOM 741 C CA . SER A 1 91 ? 4.749 -5.957 4.738 1.00 92.31 91 SER A CA 1
ATOM 742 C C . SER A 1 91 ? 6.274 -6.079 4.708 1.00 92.31 91 SER A C 1
ATOM 744 O O . SER A 1 91 ? 6.958 -5.220 4.140 1.00 92.31 91 SER A O 1
ATOM 746 N N . THR A 1 92 ? 6.822 -7.170 5.251 1.00 94.56 92 THR A N 1
ATOM 747 C CA . THR A 1 92 ? 8.267 -7.416 5.262 1.00 94.56 92 THR A CA 1
ATOM 748 C C . THR A 1 92 ? 8.776 -7.669 3.845 1.00 94.56 92 THR A C 1
ATOM 750 O O . THR A 1 92 ? 9.693 -6.980 3.385 1.00 94.56 92 THR A O 1
ATOM 753 N N . SER A 1 93 ? 8.150 -8.600 3.122 1.00 94.44 93 SER A N 1
ATOM 754 C CA . SER A 1 93 ? 8.447 -8.887 1.717 1.00 94.44 93 SER A CA 1
ATOM 755 C C . SER A 1 93 ? 8.265 -7.650 0.837 1.00 94.44 93 SER A C 1
ATOM 757 O O . SER A 1 93 ? 9.141 -7.331 0.027 1.00 94.44 93 SER A O 1
ATOM 759 N N . LEU A 1 94 ? 7.180 -6.895 1.042 1.00 96.31 94 LEU A N 1
ATOM 760 C CA . LEU A 1 94 ? 6.913 -5.650 0.322 1.00 96.31 94 LEU A CA 1
ATOM 761 C C . LEU A 1 94 ? 8.051 -4.632 0.507 1.00 96.31 94 LEU A C 1
ATOM 763 O O . LEU A 1 94 ? 8.580 -4.105 -0.475 1.00 96.31 94 LEU A O 1
ATOM 767 N N . SER A 1 95 ? 8.483 -4.397 1.750 1.00 96.94 95 SER A N 1
ATOM 768 C CA . SER A 1 95 ? 9.577 -3.469 2.060 1.00 96.94 95 SER A CA 1
ATOM 769 C C . SER A 1 95 ? 10.912 -3.912 1.449 1.00 96.94 95 SER A C 1
ATOM 771 O O . SER A 1 95 ? 11.669 -3.092 0.921 1.00 96.94 95 SER A O 1
ATOM 773 N N . GLN A 1 96 ? 11.211 -5.214 1.470 1.00 96.12 96 GLN A N 1
ATOM 774 C CA . GLN A 1 96 ? 12.426 -5.765 0.862 1.00 96.12 96 GLN A CA 1
ATOM 775 C C . GLN A 1 96 ? 12.442 -5.585 -0.662 1.00 96.12 96 GLN A C 1
ATOM 777 O O . GLN A 1 96 ? 13.461 -5.170 -1.230 1.00 96.12 96 GLN A O 1
ATOM 782 N N . LYS A 1 97 ? 11.313 -5.854 -1.325 1.00 95.38 97 LYS A N 1
ATOM 783 C CA . LYS A 1 97 ? 11.145 -5.662 -2.772 1.00 95.38 97 LYS A CA 1
ATOM 784 C C . LYS A 1 97 ? 11.294 -4.194 -3.154 1.00 95.38 97 LYS A C 1
ATOM 786 O O . LYS A 1 97 ? 12.092 -3.875 -4.034 1.00 95.38 97 LYS A O 1
ATOM 791 N N . PHE A 1 98 ? 10.632 -3.301 -2.422 1.00 97.19 98 PHE A N 1
ATOM 792 C CA . PHE A 1 98 ? 10.754 -1.856 -2.602 1.00 97.19 98 PHE A CA 1
ATOM 793 C C . PHE A 1 98 ? 12.209 -1.373 -2.521 1.00 97.19 98 PHE A C 1
ATOM 795 O O . PHE A 1 98 ? 12.702 -0.727 -3.446 1.00 97.19 98 PHE A O 1
ATOM 802 N N . LYS A 1 99 ? 12.934 -1.742 -1.456 1.00 96.75 99 LYS A N 1
ATOM 803 C CA . LYS A 1 99 ? 14.349 -1.367 -1.282 1.00 96.75 99 LYS A CA 1
ATOM 804 C C . LYS A 1 99 ? 15.228 -1.893 -2.416 1.00 96.75 99 LYS A C 1
ATOM 806 O O . LYS A 1 99 ? 16.127 -1.190 -2.879 1.00 96.75 99 LYS A O 1
ATOM 811 N N . SER A 1 100 ? 14.964 -3.115 -2.876 1.00 95.62 100 SER A N 1
ATOM 812 C CA . SER A 1 100 ? 15.698 -3.731 -3.984 1.00 95.62 100 SER A CA 1
ATOM 813 C C . SER A 1 100 ? 15.482 -2.969 -5.293 1.00 95.62 100 SER A C 1
ATOM 815 O O . SER A 1 100 ? 16.450 -2.668 -5.989 1.00 95.62 100 SER A O 1
ATOM 817 N N . LEU A 1 101 ? 14.237 -2.590 -5.590 1.00 95.44 101 LEU A N 1
ATOM 818 C CA . LEU A 1 101 ? 13.888 -1.798 -6.770 1.00 95.44 101 LEU A CA 1
ATOM 819 C C . LEU A 1 101 ? 14.490 -0.391 -6.711 1.00 95.44 101 LEU A C 1
ATOM 821 O O . LEU A 1 101 ? 15.148 0.022 -7.664 1.00 95.44 101 LEU A O 1
ATOM 825 N N . GLN A 1 102 ? 14.365 0.314 -5.584 1.00 95.44 102 GLN A N 1
ATOM 826 C CA . GLN A 1 102 ? 14.972 1.640 -5.424 1.00 95.44 102 GLN A CA 1
ATOM 827 C C . GLN A 1 102 ? 16.491 1.587 -5.599 1.00 95.44 102 GLN A C 1
ATOM 829 O O . GLN A 1 102 ? 17.056 2.399 -6.323 1.00 95.44 102 GLN A O 1
ATOM 834 N N . LYS A 1 103 ? 17.174 0.571 -5.058 1.00 95.50 103 LYS A N 1
ATOM 835 C CA . LYS A 1 103 ? 18.617 0.386 -5.286 1.00 95.50 103 LYS A CA 1
ATOM 836 C C . LYS A 1 103 ? 18.971 0.196 -6.767 1.00 95.50 103 LYS A C 1
ATOM 838 O O . LYS A 1 103 ? 20.095 0.501 -7.178 1.00 95.50 103 LYS A O 1
ATOM 843 N N . LEU A 1 104 ? 18.069 -0.344 -7.583 1.00 93.56 104 LEU A N 1
ATOM 844 C CA . LEU A 1 104 ? 18.287 -0.503 -9.021 1.00 93.56 104 LEU A CA 1
ATOM 845 C C . LEU A 1 104 ? 18.029 0.798 -9.783 1.00 93.56 104 LEU A C 1
ATOM 847 O O . LEU A 1 104 ? 18.844 1.127 -10.646 1.00 93.56 104 LEU A O 1
ATOM 851 N N . LEU A 1 105 ? 16.963 1.514 -9.423 1.00 94.88 105 LEU A N 1
ATOM 852 C CA . LEU A 1 105 ? 16.369 2.612 -10.188 1.00 94.88 105 LEU A CA 1
ATOM 853 C C . LEU A 1 105 ? 16.756 4.017 -9.720 1.00 94.88 105 LEU A C 1
ATOM 855 O O . LEU A 1 105 ? 16.489 4.954 -10.459 1.00 94.88 105 LEU A O 1
ATOM 859 N N . HIS A 1 106 ? 17.372 4.170 -8.542 1.00 93.44 106 HIS A N 1
ATOM 860 C CA . HIS A 1 106 ? 17.623 5.482 -7.939 1.00 93.44 106 HIS A CA 1
ATOM 861 C C . HIS A 1 106 ? 18.327 6.460 -8.907 1.00 93.44 106 HIS A C 1
ATOM 863 O O . HIS A 1 106 ? 19.370 6.079 -9.457 1.00 93.44 106 HIS A O 1
ATOM 869 N N . PRO A 1 107 ? 17.839 7.712 -9.057 1.00 93.75 107 PRO A N 1
ATOM 870 C CA . PRO A 1 107 ? 18.374 8.705 -10.000 1.00 93.75 107 PRO A CA 1
ATOM 871 C C . PRO A 1 107 ? 19.888 8.912 -9.931 1.00 93.75 107 PRO A C 1
ATOM 873 O O . PRO A 1 107 ? 20.547 9.013 -10.965 1.00 93.75 107 PRO A O 1
ATOM 876 N N . ASP A 1 108 ? 20.472 8.866 -8.731 1.00 95.81 108 ASP A N 1
ATOM 877 C CA . ASP A 1 108 ? 21.924 8.998 -8.528 1.00 95.81 108 ASP A CA 1
ATOM 878 C C . ASP A 1 108 ? 22.753 8.020 -9.373 1.00 95.81 108 ASP A C 1
ATOM 880 O O . ASP A 1 108 ? 23.855 8.348 -9.817 1.00 95.81 108 ASP A O 1
ATOM 884 N N . LYS A 1 109 ? 22.218 6.825 -9.655 1.00 94.62 109 LYS A N 1
ATOM 885 C CA . LYS A 1 109 ? 22.898 5.803 -10.466 1.00 94.62 109 LYS A CA 1
ATOM 886 C C . LYS A 1 109 ? 22.884 6.108 -11.962 1.00 94.62 109 LYS A C 1
ATOM 888 O O . LYS A 1 109 ? 23.637 5.483 -12.714 1.00 94.62 109 LYS A O 1
ATOM 893 N N . PHE A 1 110 ? 22.035 7.036 -12.391 1.00 95.81 110 PHE A N 1
ATOM 894 C CA . PHE A 1 110 ? 21.830 7.399 -13.788 1.00 95.81 110 PHE A CA 1
ATOM 895 C C . PHE A 1 110 ? 22.395 8.781 -14.133 1.00 95.81 110 PHE A C 1
ATOM 897 O O . PHE A 1 110 ? 22.391 9.144 -15.300 1.00 95.81 110 PHE A O 1
ATOM 904 N N . THR A 1 111 ? 22.981 9.507 -13.178 1.00 94.88 111 THR A N 1
ATOM 905 C CA . THR A 1 111 ? 23.604 10.838 -13.368 1.00 94.88 111 THR A CA 1
ATOM 906 C C . THR A 1 111 ? 24.562 10.943 -14.562 1.00 94.88 111 THR A C 1
ATOM 908 O O . THR A 1 111 ? 24.587 11.962 -15.243 1.00 94.88 111 THR A O 1
ATOM 911 N N . ASN A 1 112 ? 25.315 9.878 -14.859 1.00 94.94 112 ASN A N 1
ATOM 912 C CA . ASN A 1 112 ? 26.252 9.813 -15.992 1.00 94.94 112 ASN A CA 1
ATOM 913 C C . ASN A 1 112 ? 25.673 9.115 -17.244 1.00 94.94 112 ASN A C 1
ATOM 915 O O . ASN A 1 112 ? 26.419 8.753 -18.154 1.00 94.94 112 ASN A O 1
ATOM 919 N N . ARG A 1 113 ? 24.365 8.838 -17.275 1.00 94.62 113 ARG A N 1
ATOM 920 C CA . ARG A 1 113 ? 23.665 8.184 -18.394 1.00 94.62 113 ARG A CA 1
ATOM 921 C C . ARG A 1 113 ? 23.063 9.214 -19.341 1.00 94.62 113 ARG A C 1
ATOM 923 O O . ARG A 1 113 ? 23.105 10.413 -19.079 1.00 94.62 113 ARG A O 1
ATOM 930 N N . SER A 1 114 ? 22.502 8.738 -20.453 1.00 95.81 114 SER A N 1
ATOM 931 C CA . SER A 1 114 ? 21.766 9.596 -21.385 1.00 95.81 114 SER A CA 1
ATOM 932 C C . SER A 1 114 ? 20.627 10.338 -20.675 1.00 95.81 114 SER A C 1
ATOM 934 O O . SER A 1 114 ? 20.053 9.819 -19.718 1.00 95.81 114 SER A O 1
ATOM 936 N N . GLN A 1 115 ? 20.267 11.528 -21.163 1.00 96.31 115 GLN A N 1
ATOM 937 C CA . GLN A 1 115 ? 19.157 12.308 -20.601 1.00 96.31 115 GLN A CA 1
ATOM 938 C C . GLN A 1 115 ? 17.862 11.479 -20.531 1.00 96.31 115 GLN A C 1
ATOM 940 O O . GLN A 1 115 ? 17.200 11.451 -19.498 1.00 96.31 115 GLN A O 1
ATOM 945 N N . LYS A 1 116 ? 17.565 10.713 -21.587 1.00 95.94 116 LYS A N 1
ATOM 946 C CA . LYS A 1 116 ? 16.407 9.813 -21.624 1.00 95.94 116 LYS A CA 1
ATOM 947 C C . LYS A 1 116 ? 16.449 8.761 -20.511 1.00 95.94 116 LYS A C 1
ATOM 949 O O . LYS A 1 116 ? 15.431 8.501 -19.885 1.00 95.94 116 LYS A O 1
ATOM 954 N N . GLU A 1 117 ? 17.605 8.158 -20.224 1.00 95.25 117 GLU A N 1
ATOM 955 C CA . GLU A 1 117 ? 17.724 7.203 -19.110 1.00 95.25 117 GLU A CA 1
ATOM 956 C C . GLU A 1 117 ? 17.589 7.863 -17.735 1.00 95.25 117 GLU A C 1
ATOM 958 O O . GLU A 1 117 ? 17.061 7.231 -16.823 1.00 95.25 117 GLU A O 1
ATOM 963 N N . GLN A 1 118 ? 18.040 9.110 -17.577 1.00 97.12 118 GLN A N 1
ATOM 964 C CA . GLN A 1 118 ? 17.843 9.874 -16.340 1.00 97.12 118 GLN A CA 1
ATOM 965 C C . GLN A 1 118 ? 16.355 10.153 -16.093 1.00 97.12 118 GLN A C 1
ATOM 967 O O . GLN A 1 118 ? 15.857 9.910 -14.995 1.00 97.12 118 GLN A O 1
ATOM 972 N N . GLU A 1 119 ? 15.635 10.589 -17.128 1.00 97.00 119 GLU A N 1
ATOM 973 C CA . GLU A 1 119 ? 14.185 10.813 -17.085 1.00 97.00 119 GLU A CA 1
ATOM 974 C C . GLU A 1 119 ? 13.427 9.515 -16.769 1.00 97.00 119 GLU A C 1
ATOM 976 O O . GLU A 1 119 ? 12.578 9.492 -15.878 1.00 97.00 119 GLU A O 1
ATOM 981 N N . LEU A 1 120 ? 13.787 8.408 -17.428 1.00 96.44 120 LEU A N 1
ATOM 982 C CA . LEU A 1 120 ? 13.180 7.100 -17.170 1.00 96.44 120 LEU A CA 1
ATOM 983 C C . LEU A 1 120 ? 13.468 6.592 -15.756 1.00 96.44 120 LEU A C 1
ATOM 985 O O . LEU A 1 120 ? 12.592 6.004 -15.128 1.00 96.44 120 LEU A O 1
ATOM 989 N N . SER A 1 121 ? 14.678 6.805 -15.239 1.00 97.06 121 SER A N 1
ATOM 990 C CA . SER A 1 121 ? 15.035 6.444 -13.864 1.00 97.06 121 SER A CA 1
ATOM 991 C C . SER A 1 121 ? 14.174 7.201 -12.855 1.00 97.06 121 SER A C 1
ATOM 993 O O . SER A 1 121 ? 13.621 6.581 -11.945 1.00 97.06 121 SER A O 1
ATOM 995 N N . LEU A 1 122 ? 13.993 8.509 -13.055 1.00 96.81 122 LEU A N 1
ATOM 996 C CA . LEU A 1 122 ? 13.121 9.331 -12.223 1.00 96.81 122 LEU A CA 1
ATOM 997 C C . LEU A 1 122 ? 11.666 8.843 -12.273 1.00 96.81 122 LEU A C 1
ATOM 999 O O . LEU A 1 122 ? 11.038 8.671 -11.225 1.00 96.81 122 LEU A O 1
ATOM 1003 N N . GLU A 1 123 ? 11.143 8.579 -13.472 1.00 96.25 123 GLU A N 1
ATOM 1004 C CA . GLU A 1 123 ? 9.774 8.097 -13.660 1.00 96.25 123 GLU A CA 1
ATOM 1005 C C . GLU A 1 123 ? 9.553 6.741 -12.972 1.00 96.25 123 GLU A C 1
ATOM 1007 O O . GLU A 1 123 ? 8.616 6.586 -12.185 1.00 96.25 123 GLU A O 1
ATOM 1012 N N . TRP A 1 124 ? 10.441 5.771 -13.202 1.00 96.12 124 TRP A N 1
ATOM 1013 C CA . TRP A 1 124 ? 10.352 4.450 -12.583 1.00 96.12 124 TRP A CA 1
ATOM 1014 C C . TRP A 1 124 ? 10.483 4.507 -11.061 1.00 96.12 124 TRP A C 1
ATOM 1016 O O . TRP A 1 124 ? 9.690 3.871 -10.365 1.00 96.12 124 TRP A O 1
ATOM 1026 N N . SER A 1 125 ? 11.428 5.284 -10.520 1.00 96.31 125 SER A N 1
ATOM 1027 C CA . SER A 1 125 ? 11.554 5.462 -9.067 1.00 96.31 125 SER A CA 1
ATOM 1028 C C . SER A 1 125 ? 10.291 6.077 -8.461 1.00 96.31 125 SER A C 1
ATOM 1030 O O . SER A 1 125 ? 9.862 5.636 -7.393 1.00 96.31 125 SER A O 1
ATOM 1032 N N . SER A 1 126 ? 9.665 7.044 -9.140 1.00 96.00 126 SER A N 1
ATOM 1033 C CA . SER A 1 126 ? 8.395 7.640 -8.710 1.00 96.00 126 SER A CA 1
ATOM 1034 C C . SER A 1 126 ? 7.248 6.622 -8.720 1.00 96.00 126 SER A C 1
ATOM 1036 O O . SER A 1 126 ? 6.539 6.470 -7.723 1.00 96.00 126 SER A O 1
ATOM 1038 N N . ARG A 1 127 ? 7.116 5.837 -9.798 1.00 95.81 127 ARG A N 1
ATOM 1039 C CA . ARG A 1 127 ? 6.105 4.771 -9.906 1.00 95.81 127 ARG A CA 1
ATOM 1040 C C . ARG A 1 127 ? 6.271 3.706 -8.823 1.00 95.81 127 ARG A C 1
ATOM 1042 O O . ARG A 1 127 ? 5.285 3.316 -8.205 1.00 95.81 127 ARG A O 1
ATOM 1049 N N . VAL A 1 128 ? 7.503 3.278 -8.538 1.00 96.69 128 VAL A N 1
ATOM 1050 C CA . VAL A 1 128 ? 7.798 2.323 -7.455 1.00 96.69 128 VAL A CA 1
ATOM 1051 C C . VAL A 1 128 ? 7.433 2.898 -6.086 1.00 96.69 128 VAL A C 1
ATOM 1053 O O . VAL A 1 128 ? 6.875 2.175 -5.263 1.00 96.69 128 VAL A O 1
ATOM 1056 N N . ASN A 1 129 ? 7.693 4.186 -5.839 1.00 97.00 129 ASN A N 1
ATOM 1057 C CA . ASN A 1 129 ? 7.273 4.850 -4.601 1.00 97.00 129 ASN A CA 1
ATOM 1058 C C . ASN A 1 129 ? 5.750 4.859 -4.455 1.00 97.00 129 ASN A C 1
ATOM 1060 O O . ASN A 1 129 ? 5.239 4.506 -3.393 1.00 97.00 129 ASN A O 1
ATOM 1064 N N . LYS A 1 130 ? 5.025 5.223 -5.520 1.00 96.88 130 LYS A N 1
ATOM 1065 C CA . LYS A 1 130 ? 3.562 5.250 -5.489 1.00 96.88 130 LYS A CA 1
ATOM 1066 C C . LYS A 1 130 ? 2.981 3.850 -5.291 1.00 96.88 130 LYS A C 1
ATOM 1068 O O . LYS A 1 130 ? 2.151 3.674 -4.404 1.00 96.88 130 LYS A O 1
ATOM 1073 N N . ALA A 1 131 ? 3.477 2.860 -6.034 1.00 96.56 131 ALA A N 1
ATOM 1074 C CA . ALA A 1 131 ? 3.080 1.465 -5.883 1.00 96.56 131 ALA A CA 1
ATOM 1075 C C . ALA A 1 131 ? 3.320 0.964 -4.453 1.00 96.56 131 ALA A C 1
ATOM 1077 O O . ALA A 1 131 ? 2.434 0.358 -3.857 1.00 96.56 131 ALA A O 1
ATOM 1078 N N . TYR A 1 132 ? 4.495 1.245 -3.879 1.00 97.81 132 TYR A N 1
ATOM 1079 C CA . TYR A 1 132 ? 4.814 0.859 -2.506 1.00 97.81 132 TYR A CA 1
ATOM 1080 C C . TYR A 1 132 ? 3.891 1.534 -1.492 1.00 97.81 132 TYR A C 1
ATOM 1082 O O . TYR A 1 132 ? 3.339 0.836 -0.651 1.00 97.81 132 TYR A O 1
ATOM 1090 N N . SER A 1 133 ? 3.691 2.853 -1.582 1.00 96.88 133 SER A N 1
ATOM 1091 C CA . SER A 1 133 ? 2.791 3.593 -0.685 1.00 96.88 133 SER A CA 1
ATOM 1092 C C . SER A 1 133 ? 1.387 2.990 -0.707 1.00 96.88 133 SER A C 1
ATOM 1094 O O . SER A 1 133 ? 0.866 2.596 0.335 1.00 96.88 133 SER A O 1
ATOM 1096 N N . THR A 1 134 ? 0.828 2.814 -1.905 1.00 96.81 134 THR A N 1
ATOM 1097 C CA . THR A 1 134 ? -0.522 2.277 -2.090 1.00 96.81 134 THR A CA 1
ATOM 1098 C C . THR A 1 134 ? -0.646 0.839 -1.609 1.00 96.81 134 THR A C 1
ATOM 1100 O O . THR A 1 134 ? -1.585 0.510 -0.894 1.00 96.81 134 THR A O 1
ATOM 1103 N N . MET A 1 135 ? 0.324 -0.025 -1.915 1.00 96.56 135 MET A N 1
ATOM 1104 C CA . MET A 1 135 ? 0.292 -1.407 -1.434 1.00 96.56 135 MET A CA 1
ATOM 1105 C C . MET A 1 135 ? 0.572 -1.517 0.063 1.00 96.56 135 MET A C 1
ATOM 1107 O O . MET A 1 135 ? 0.107 -2.458 0.696 1.00 96.56 135 MET A O 1
ATOM 1111 N N . ASN A 1 136 ? 1.306 -0.585 0.665 1.00 95.62 136 ASN A N 1
ATOM 1112 C CA . ASN A 1 136 ? 1.621 -0.626 2.089 1.00 95.62 136 ASN A CA 1
ATOM 1113 C C . ASN A 1 136 ? 0.430 -0.195 2.961 1.00 95.62 136 ASN A C 1
ATOM 1115 O O . ASN A 1 136 ? 0.264 -0.729 4.056 1.00 95.62 136 ASN A O 1
ATOM 1119 N N . HIS A 1 137 ? -0.425 0.707 2.473 1.00 93.81 137 HIS A N 1
ATOM 1120 C CA . HIS A 1 137 ? -1.609 1.173 3.195 1.00 93.81 137 HIS A CA 1
ATOM 1121 C C . HIS A 1 137 ? -2.845 0.302 2.892 1.00 93.81 137 HIS A C 1
ATOM 1123 O O . HIS A 1 137 ? -3.270 0.242 1.742 1.00 93.81 137 HIS A O 1
ATOM 1129 N N . PRO A 1 138 ? -3.467 -0.358 3.895 1.00 93.56 138 PRO A N 1
ATOM 1130 C CA . PRO A 1 138 ? -4.590 -1.279 3.676 1.00 93.56 138 PRO A CA 1
ATOM 1131 C C . PRO A 1 138 ? -5.777 -0.675 2.910 1.00 93.56 138 PRO A C 1
ATOM 1133 O O . PRO A 1 138 ? -6.327 -1.322 2.023 1.00 93.56 138 PRO A O 1
ATOM 1136 N N . ILE A 1 139 ? -6.142 0.576 3.215 1.00 94.00 139 ILE A N 1
ATOM 1137 C CA . ILE A 1 139 ? -7.260 1.269 2.556 1.00 94.00 139 ILE A CA 1
ATOM 1138 C C . ILE A 1 139 ? -6.926 1.595 1.098 1.00 94.00 139 ILE A C 1
ATOM 1140 O O . ILE A 1 139 ? -7.704 1.255 0.213 1.00 94.00 139 ILE A O 1
ATOM 1144 N N . GLU A 1 140 ? -5.753 2.181 0.834 1.00 95.12 140 GLU A N 1
ATOM 1145 C CA . GLU A 1 140 ? -5.311 2.473 -0.539 1.00 95.12 140 GLU A CA 1
ATOM 1146 C C . GLU A 1 140 ? -5.177 1.187 -1.370 1.00 95.12 140 GLU A C 1
ATOM 1148 O O . GLU A 1 140 ? -5.520 1.159 -2.549 1.00 95.12 140 GLU A O 1
ATOM 1153 N N . ARG A 1 141 ? -4.717 0.094 -0.752 1.00 96.56 141 ARG A N 1
ATOM 1154 C CA . ARG A 1 141 ? -4.629 -1.226 -1.384 1.00 96.56 141 ARG A CA 1
ATOM 1155 C C . ARG A 1 141 ? -6.005 -1.774 -1.755 1.00 96.56 141 ARG A C 1
ATOM 1157 O O . ARG A 1 141 ? -6.165 -2.302 -2.854 1.00 96.56 141 ARG A O 1
ATOM 1164 N N . ALA A 1 142 ? -6.976 -1.677 -0.846 1.00 95.62 142 ALA A N 1
ATOM 1165 C CA . ALA A 1 142 ? -8.350 -2.106 -1.098 1.00 95.62 142 ALA A CA 1
ATOM 1166 C C . ALA A 1 142 ? -8.974 -1.300 -2.245 1.00 95.62 142 ALA A C 1
ATOM 1168 O O . ALA A 1 142 ? -9.518 -1.880 -3.182 1.00 95.62 142 ALA A O 1
ATOM 1169 N N . GLU A 1 143 ? -8.813 0.023 -2.210 1.00 94.94 143 GLU A N 1
ATOM 1170 C CA . GLU A 1 143 ? -9.260 0.929 -3.268 1.00 94.94 143 GLU A CA 1
ATOM 1171 C C . GLU A 1 143 ? -8.652 0.554 -4.625 1.00 94.94 143 GLU A C 1
ATOM 1173 O O . GLU A 1 143 ? -9.367 0.382 -5.613 1.00 94.94 143 GLU A O 1
ATOM 1178 N N . TYR A 1 144 ? -7.335 0.351 -4.658 1.00 95.75 144 TYR A N 1
ATOM 1179 C CA . TYR A 1 144 ? -6.617 -0.026 -5.867 1.00 95.75 144 TYR A CA 1
ATOM 1180 C C . TYR A 1 144 ? -7.093 -1.363 -6.448 1.00 95.75 144 TYR A C 1
ATOM 1182 O O . TYR A 1 144 ? -7.260 -1.484 -7.659 1.00 95.75 144 TYR A O 1
ATOM 1190 N N . LEU A 1 145 ? -7.349 -2.365 -5.603 1.00 95.06 145 LEU A N 1
ATOM 1191 C CA . LEU A 1 145 ? -7.878 -3.659 -6.043 1.00 95.06 145 LEU A CA 1
ATOM 1192 C C . LEU A 1 145 ? -9.253 -3.539 -6.705 1.00 95.06 145 LEU A C 1
ATOM 1194 O O . LEU A 1 145 ? -9.496 -4.216 -7.704 1.00 95.06 145 LEU A O 1
ATOM 1198 N N . LEU A 1 146 ? -10.133 -2.685 -6.172 1.00 93.75 146 LEU A N 1
ATOM 1199 C CA . LEU A 1 146 ? -11.451 -2.426 -6.759 1.00 93.75 146 LEU A CA 1
ATOM 1200 C C . LEU A 1 146 ? -11.326 -1.685 -8.100 1.00 93.75 146 LEU A C 1
ATOM 1202 O O . LEU A 1 146 ? -11.966 -2.064 -9.081 1.00 93.75 146 LEU A O 1
ATOM 1206 N N . GLN A 1 147 ? -10.441 -0.692 -8.188 1.00 92.62 147 GLN A N 1
ATOM 1207 C CA . GLN A 1 147 ? -10.167 0.015 -9.444 1.00 92.62 147 GLN A CA 1
ATOM 1208 C C . GLN A 1 147 ? -9.583 -0.919 -10.517 1.00 92.62 147 GLN A C 1
ATOM 1210 O O . GLN A 1 147 ? -9.992 -0.863 -11.675 1.00 92.62 147 GLN A O 1
ATOM 1215 N N . ASP A 1 148 ? -8.680 -1.827 -10.138 1.00 90.06 148 ASP A N 1
ATOM 1216 C CA . ASP A 1 148 ? -8.028 -2.777 -11.049 1.00 90.06 148 ASP A CA 1
ATOM 1217 C C . ASP A 1 148 ? -8.994 -3.846 -11.605 1.00 90.06 148 ASP A C 1
ATOM 1219 O O . ASP A 1 148 ? -8.727 -4.439 -12.648 1.00 90.06 148 ASP A O 1
ATOM 1223 N N . VAL A 1 149 ? -10.142 -4.097 -10.956 1.00 88.88 149 VAL A N 1
ATOM 1224 C CA . VAL A 1 149 ? -11.238 -4.918 -11.524 1.00 88.88 149 VAL A CA 1
ATOM 1225 C C . VAL A 1 149 ? -12.273 -4.096 -12.305 1.00 88.88 149 VAL A C 1
ATOM 1227 O O . VAL A 1 149 ? -13.228 -4.669 -12.825 1.00 88.88 149 VAL A O 1
ATOM 1230 N N . GLY A 1 150 ? -12.098 -2.776 -12.411 1.00 87.56 150 GLY A N 1
ATOM 1231 C CA . GLY A 1 150 ? -13.024 -1.882 -13.109 1.00 87.56 150 GLY 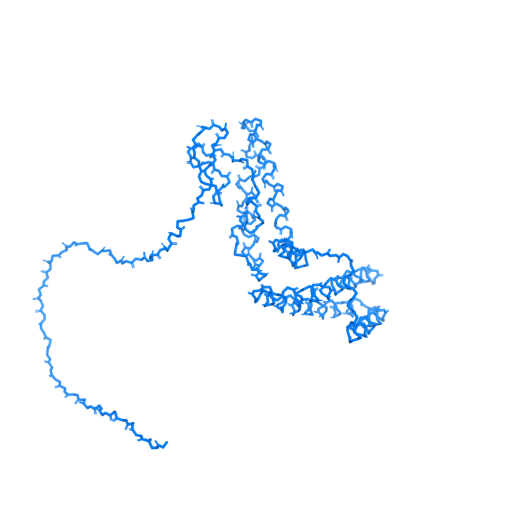A CA 1
ATOM 1232 C C . GLY A 1 150 ? -14.299 -1.557 -12.326 1.00 87.56 150 GLY A C 1
ATOM 1233 O O . GLY A 1 150 ? -15.286 -1.128 -12.923 1.00 87.56 150 GLY A O 1
ATOM 1234 N N . VAL A 1 151 ? -14.306 -1.760 -11.004 1.00 85.44 151 VAL A N 1
ATOM 1235 C CA . VAL A 1 151 ? -15.417 -1.339 -10.143 1.00 85.44 151 VAL A CA 1
ATOM 1236 C C . VAL A 1 151 ? -15.340 0.174 -9.958 1.00 85.44 151 VAL A C 1
ATOM 1238 O O . VAL A 1 151 ? -14.346 0.705 -9.462 1.00 85.44 151 VAL A O 1
ATOM 1241 N N . SER A 1 152 ? -16.401 0.875 -10.358 1.00 78.75 152 SER A N 1
ATOM 1242 C CA . SER A 1 152 ? -16.537 2.303 -10.085 1.00 78.75 152 SER A CA 1
ATOM 1243 C C . SER A 1 152 ? -16.889 2.492 -8.616 1.00 78.75 152 SER A C 1
ATOM 1245 O O . SER A 1 152 ? -17.950 2.074 -8.156 1.00 78.75 152 SER A O 1
ATOM 1247 N N . LEU A 1 153 ? -15.975 3.113 -7.881 1.00 77.12 153 LEU A N 1
ATOM 1248 C CA . LEU A 1 153 ? -16.221 3.588 -6.531 1.00 77.12 153 LEU A CA 1
ATOM 1249 C C . LEU A 1 153 ? -16.934 4.930 -6.664 1.00 77.12 153 LEU A C 1
ATOM 1251 O O . LEU A 1 153 ? -16.285 5.973 -6.669 1.00 77.12 153 LEU A O 1
ATOM 1255 N N . SER A 1 154 ? -18.251 4.918 -6.869 1.00 66.12 154 SER A N 1
ATOM 1256 C CA . SER A 1 154 ? -19.019 6.144 -6.679 1.00 66.12 154 SER A CA 1
ATOM 1257 C C . SER A 1 154 ? -18.820 6.595 -5.233 1.00 66.12 154 SER A C 1
ATOM 1259 O O . SER A 1 154 ? -18.957 5.799 -4.300 1.00 66.12 154 SER A O 1
ATOM 1261 N N . GLU A 1 155 ? -18.439 7.857 -5.055 1.00 53.28 155 GLU A N 1
ATOM 1262 C CA . GLU A 1 155 ? -18.508 8.517 -3.757 1.00 53.28 155 GLU A CA 1
ATOM 1263 C C . GLU A 1 155 ? -19.963 8.388 -3.289 1.00 53.28 155 GLU A C 1
ATOM 1265 O O . GLU A 1 155 ? -20.865 8.657 -4.073 1.00 53.28 155 GLU A O 1
ATOM 1270 N N . GLU A 1 156 ? -20.181 7.893 -2.068 1.00 52.06 156 GLU A N 1
ATOM 1271 C CA . GLU A 1 156 ? -21.513 7.631 -1.492 1.00 52.06 156 GLU A CA 1
ATOM 1272 C C . GLU A 1 156 ? -22.165 6.321 -1.975 1.00 52.06 156 GLU A C 1
ATOM 1274 O O . GLU A 1 156 ? -23.240 6.287 -2.568 1.00 52.06 156 GLU A O 1
ATOM 1279 N N . SER A 1 157 ? -21.562 5.177 -1.627 1.00 50.62 157 SER A N 1
ATOM 1280 C CA . SER A 1 157 ? -22.420 4.062 -1.221 1.00 50.62 157 SER A CA 1
ATOM 1281 C C . SER A 1 157 ? -22.961 4.427 0.159 1.00 50.62 157 SER A C 1
ATOM 1283 O O . SER A 1 157 ? -22.292 4.171 1.164 1.00 50.62 157 SER A O 1
ATOM 1285 N N . ASP A 1 158 ? -24.119 5.083 0.206 1.00 50.94 158 ASP A N 1
ATOM 1286 C CA . ASP A 1 158 ? -24.916 5.173 1.424 1.00 50.94 158 ASP A CA 1
ATOM 1287 C C . ASP A 1 158 ? -25.142 3.739 1.894 1.00 50.94 158 ASP A C 1
ATOM 1289 O O . ASP A 1 158 ? -25.974 2.997 1.369 1.00 50.94 158 ASP A O 1
ATOM 1293 N N . SER A 1 159 ? -24.319 3.280 2.836 1.00 54.16 159 SER A N 1
ATOM 1294 C CA . SER A 1 159 ? -24.618 2.051 3.534 1.00 54.16 159 SER A CA 1
ATOM 1295 C C . SER A 1 159 ? -25.818 2.382 4.407 1.00 54.16 159 SER A C 1
ATOM 1297 O O . SER A 1 159 ? -25.664 2.819 5.546 1.00 54.16 159 SER A O 1
ATOM 1299 N N . GLU A 1 160 ? -27.015 2.158 3.875 1.00 60.34 160 GLU A N 1
ATOM 1300 C CA . GLU A 1 160 ? -28.288 2.103 4.604 1.00 60.34 160 GLU A CA 1
ATOM 1301 C C . GLU A 1 160 ? -28.316 0.919 5.603 1.00 60.34 160 GLU A C 1
ATOM 1303 O O . GLU A 1 160 ? -29.355 0.336 5.905 1.00 60.34 160 GLU A O 1
ATOM 1308 N N . ASP A 1 161 ? -27.149 0.515 6.104 1.00 77.81 161 ASP A N 1
ATOM 1309 C CA . ASP A 1 161 ? -26.966 -0.516 7.103 1.00 77.81 161 ASP A CA 1
ATOM 1310 C C . ASP A 1 161 ? -27.136 0.142 8.474 1.00 77.81 161 ASP A C 1
ATOM 1312 O O . ASP A 1 161 ? -26.208 0.727 9.036 1.00 77.81 161 ASP A O 1
ATOM 1316 N N . ALA A 1 162 ? -28.365 0.086 8.988 1.00 83.75 162 ALA A N 1
ATOM 1317 C CA . ALA A 1 162 ? -28.712 0.641 10.291 1.00 83.75 162 ALA A CA 1
ATOM 1318 C C . ALA A 1 162 ? -27.815 0.096 11.417 1.00 83.75 162 ALA A C 1
ATOM 1320 O O . ALA A 1 162 ? -27.515 0.831 12.355 1.00 83.75 162 ALA A O 1
ATOM 1321 N N . GLU A 1 163 ? -27.363 -1.160 11.319 1.00 85.38 163 GLU A N 1
ATOM 1322 C CA . GLU A 1 163 ? -26.445 -1.758 12.292 1.00 85.38 163 GLU A CA 1
ATOM 1323 C C . GLU A 1 163 ? -25.091 -1.044 12.270 1.00 85.38 163 GLU A C 1
ATOM 1325 O O . GLU A 1 163 ? -24.581 -0.645 13.316 1.00 85.38 163 GLU A O 1
ATOM 1330 N N . PHE A 1 164 ? -24.563 -0.781 11.074 1.00 85.00 164 PHE A N 1
ATOM 1331 C CA . PHE A 1 164 ? -23.323 -0.028 10.918 1.00 85.00 164 PHE A CA 1
ATOM 1332 C C . PHE A 1 164 ? -23.456 1.425 11.385 1.00 85.00 164 PHE A C 1
ATOM 1334 O O . PHE A 1 164 ? -22.574 1.916 12.079 1.00 85.00 164 PHE A O 1
ATOM 1341 N N . LEU A 1 165 ? -24.559 2.114 11.076 1.00 86.50 165 LEU A N 1
ATOM 1342 C CA . LEU A 1 165 ? -24.777 3.488 11.550 1.00 86.50 165 LEU A CA 1
ATOM 1343 C C . LEU A 1 165 ? -24.826 3.571 13.084 1.00 86.50 165 LEU A C 1
ATOM 1345 O O . LEU A 1 165 ? -24.258 4.495 13.666 1.00 86.50 165 LEU A O 1
ATOM 1349 N N . MET A 1 166 ? -25.465 2.602 13.746 1.00 88.44 166 MET A N 1
ATOM 1350 C CA . MET A 1 166 ? -25.460 2.519 15.210 1.00 88.44 166 MET A CA 1
ATOM 1351 C C . MET A 1 166 ? -24.050 2.275 15.754 1.00 88.44 166 MET A C 1
ATOM 1353 O O . MET A 1 166 ? -23.634 2.968 16.681 1.00 88.44 166 MET A O 1
ATOM 1357 N N . GLU A 1 167 ? -23.292 1.359 15.145 1.00 88.62 167 GLU A N 1
ATOM 1358 C CA . GLU A 1 167 ? -21.889 1.117 15.496 1.00 88.62 167 GLU A CA 1
ATOM 1359 C C . GLU A 1 167 ? -21.051 2.398 15.334 1.00 88.62 167 GLU A C 1
ATOM 1361 O O . GLU A 1 167 ? -20.286 2.758 16.226 1.00 88.62 167 GLU A O 1
ATOM 1366 N N . MET A 1 168 ? -21.241 3.157 14.250 1.00 89.69 168 MET A N 1
ATOM 1367 C CA . MET A 1 168 ? -20.558 4.437 14.042 1.00 89.69 168 MET A CA 1
ATOM 1368 C C . MET A 1 168 ? -20.864 5.448 15.156 1.00 89.69 168 MET A C 1
ATOM 1370 O O . MET A 1 168 ? -19.979 6.179 15.607 1.00 89.69 168 MET A O 1
ATOM 1374 N N . MET A 1 169 ? -22.123 5.541 15.587 1.00 88.75 169 MET A N 1
ATOM 1375 C CA . MET A 1 169 ? -22.511 6.451 16.666 1.00 88.75 169 MET A CA 1
ATOM 1376 C C . MET A 1 169 ? -21.857 6.049 17.990 1.00 88.75 169 MET A C 1
ATOM 1378 O O . MET A 1 169 ? -21.230 6.894 18.626 1.00 88.75 169 MET A O 1
ATOM 1382 N N . GLU A 1 170 ? -21.929 4.765 18.350 1.00 91.44 170 GLU A N 1
ATOM 1383 C CA . GLU A 1 170 ? -21.327 4.224 19.574 1.00 91.44 170 GLU A CA 1
ATOM 1384 C C . GLU A 1 170 ? -19.810 4.472 19.609 1.00 91.44 170 GLU A C 1
ATOM 1386 O O . GLU A 1 170 ? -19.283 5.012 20.581 1.00 91.44 170 GLU A O 1
ATOM 1391 N N . ARG A 1 171 ? -19.093 4.169 18.516 1.00 91.81 171 ARG A N 1
ATOM 1392 C CA . ARG A 1 171 ? -17.634 4.372 18.455 1.00 91.81 171 ARG A CA 1
ATOM 1393 C C . ARG A 1 171 ? -17.252 5.846 18.545 1.00 91.81 171 ARG A C 1
ATOM 1395 O O . ARG A 1 171 ? -16.248 6.181 19.169 1.00 91.81 171 ARG A O 1
ATOM 1402 N N . ASN A 1 172 ? -18.027 6.740 17.932 1.00 92.19 172 ASN A N 1
ATOM 1403 C CA . ASN A 1 172 ? -17.784 8.177 18.047 1.00 92.19 172 ASN A CA 1
ATOM 1404 C C . ASN A 1 172 ? -17.970 8.681 19.487 1.00 92.19 172 ASN A C 1
ATOM 1406 O O . ASN A 1 172 ? -17.193 9.531 19.926 1.00 92.19 172 ASN A O 1
ATOM 1410 N N . GLU A 1 173 ? -18.961 8.165 20.218 1.00 91.56 173 GLU A N 1
ATOM 1411 C CA . GLU A 1 173 ? -19.188 8.502 21.627 1.00 91.56 173 GLU A CA 1
ATOM 1412 C C . GLU A 1 173 ? -18.019 8.032 22.505 1.00 91.56 173 GLU A C 1
ATOM 1414 O O . GLU A 1 173 ? -17.419 8.850 23.204 1.00 91.56 173 GLU A O 1
ATOM 1419 N N . GLU A 1 174 ? -17.585 6.775 22.365 1.00 90.06 174 GLU A N 1
ATOM 1420 C CA . GLU A 1 174 ? -16.401 6.255 23.069 1.00 90.06 174 GLU A CA 1
ATOM 1421 C C . GLU A 1 174 ? -15.153 7.120 22.807 1.00 90.06 174 GLU A C 1
ATOM 1423 O O . GLU A 1 174 ? -14.406 7.466 23.726 1.00 90.06 174 GLU A O 1
ATOM 1428 N N . ILE A 1 175 ? -14.934 7.527 21.550 1.00 90.56 175 ILE A N 1
ATOM 1429 C CA . ILE A 1 175 ? -13.804 8.386 21.174 1.00 90.56 175 ILE A CA 1
ATOM 1430 C C . ILE A 1 175 ? -13.940 9.781 21.790 1.00 90.56 175 ILE A C 1
ATOM 1432 O O . ILE A 1 175 ? -12.932 10.370 22.199 1.00 90.56 175 ILE A O 1
ATOM 1436 N N . ALA A 1 176 ? -15.154 10.327 21.886 1.00 91.19 176 ALA A N 1
ATOM 1437 C CA . ALA A 1 176 ? -15.420 11.619 22.513 1.00 91.19 176 ALA A CA 1
ATOM 1438 C C . ALA A 1 176 ? -15.110 11.614 24.021 1.00 91.19 176 ALA A C 1
ATOM 1440 O O . ALA A 1 176 ? -14.619 12.624 24.533 1.00 91.19 176 ALA A O 1
ATOM 1441 N N . GLU A 1 177 ? -15.261 10.479 24.700 1.00 92.94 177 GLU A N 1
ATOM 1442 C CA . GLU A 1 177 ? -14.972 10.321 26.133 1.00 92.94 177 GLU A CA 1
ATOM 1443 C C . GLU A 1 177 ? -13.485 10.104 26.469 1.00 92.94 177 GLU A C 1
ATOM 1445 O O . GLU A 1 177 ? -13.074 10.273 27.622 1.00 92.94 177 GLU A O 1
ATOM 1450 N N . ILE A 1 178 ? -12.642 9.789 25.475 1.00 93.94 178 ILE A N 1
ATOM 1451 C CA . ILE A 1 178 ? -11.188 9.656 25.673 1.00 93.94 178 ILE A CA 1
ATOM 1452 C C . ILE A 1 178 ? -10.633 10.937 26.310 1.00 93.94 178 ILE A C 1
ATOM 1454 O O . ILE A 1 178 ? -10.740 12.026 25.744 1.00 93.94 178 ILE A O 1
ATOM 1458 N N . SER A 1 179 ? -9.999 10.800 27.471 1.00 93.75 179 SER A N 1
ATOM 1459 C CA . SER A 1 179 ? -9.441 11.917 28.248 1.00 93.75 179 SER A CA 1
ATOM 1460 C C . SER A 1 179 ? -7.996 11.684 28.684 1.00 93.75 179 SER A C 1
ATOM 1462 O O . SER A 1 179 ? -7.365 12.575 29.248 1.00 93.75 179 SER A O 1
ATOM 1464 N N . THR A 1 180 ? -7.439 10.505 28.399 1.00 94.56 180 THR A N 1
ATOM 1465 C CA . THR A 1 180 ? -6.063 10.145 28.755 1.00 94.56 180 THR A CA 1
ATOM 1466 C C . THR A 1 180 ? -5.323 9.498 27.580 1.00 94.56 180 THR A C 1
ATOM 1468 O O . THR A 1 180 ? -5.949 8.816 26.762 1.00 94.56 180 THR A O 1
ATOM 1471 N N . PRO A 1 181 ? -3.981 9.617 27.510 1.00 93.19 181 PRO A N 1
ATOM 1472 C CA . PRO A 1 181 ? -3.183 8.922 26.496 1.00 93.19 181 PRO A CA 1
ATOM 1473 C C . PRO A 1 181 ? -3.354 7.397 26.524 1.00 93.19 181 PRO A C 1
ATOM 1475 O O . PRO A 1 181 ? -3.313 6.749 25.482 1.00 93.19 181 PRO A O 1
ATOM 1478 N N . LYS A 1 182 ? -3.591 6.818 27.710 1.00 94.44 182 LYS A N 1
ATOM 1479 C CA . LYS A 1 182 ? -3.825 5.378 27.866 1.00 94.44 182 LYS A CA 1
ATOM 1480 C C . LYS A 1 182 ? -5.113 4.933 27.165 1.00 94.44 182 LYS A C 1
ATOM 1482 O O . LYS A 1 182 ? -5.063 4.005 26.369 1.00 94.44 182 LYS A O 1
ATOM 1487 N N . GLN A 1 183 ? -6.226 5.633 27.401 1.00 94.81 183 GLN A N 1
ATOM 1488 C CA . GLN A 1 183 ? -7.498 5.358 26.716 1.00 94.81 183 GLN A CA 1
ATOM 1489 C C . GLN A 1 183 ? -7.372 5.527 25.199 1.00 94.81 183 GLN A C 1
ATOM 1491 O O . GLN A 1 183 ? -7.920 4.733 24.442 1.00 94.81 183 GLN A O 1
ATOM 1496 N N . ALA A 1 184 ? -6.617 6.534 24.745 1.00 94.44 184 ALA A N 1
ATOM 1497 C CA . ALA A 1 184 ? -6.366 6.724 23.321 1.00 94.44 184 ALA A CA 1
ATOM 1498 C C . ALA A 1 184 ? -5.600 5.541 22.707 1.00 94.44 184 ALA A C 1
ATOM 1500 O O . ALA A 1 184 ? -5.948 5.088 21.621 1.00 94.44 184 ALA A O 1
ATOM 1501 N N . SER A 1 185 ? -4.592 5.015 23.409 1.00 94.75 185 SER A N 1
ATOM 1502 C CA . SER A 1 185 ? -3.848 3.825 22.977 1.00 94.75 185 SER A CA 1
ATOM 1503 C C . SER A 1 185 ? -4.744 2.587 22.889 1.00 94.75 185 SER A C 1
ATOM 1505 O O . SER A 1 185 ? -4.710 1.887 21.883 1.00 94.75 185 SER A O 1
ATOM 1507 N N . GLU A 1 186 ? -5.575 2.338 23.905 1.00 94.69 186 GLU A N 1
ATOM 1508 C CA . GLU A 1 186 ? -6.509 1.200 23.935 1.00 94.69 186 GLU A CA 1
ATOM 1509 C C . GLU A 1 186 ? -7.541 1.284 22.794 1.00 94.69 186 GLU A C 1
ATOM 1511 O O . GLU A 1 186 ? -7.794 0.296 22.101 1.00 94.69 186 GLU A O 1
ATOM 1516 N N . ALA A 1 187 ? -8.085 2.479 22.534 1.00 94.06 187 ALA A N 1
ATOM 1517 C CA . ALA A 1 187 ? -8.999 2.712 21.418 1.00 94.06 187 ALA A CA 1
ATOM 1518 C C . ALA A 1 187 ? -8.316 2.506 20.053 1.00 94.06 187 ALA A C 1
ATOM 1520 O O . ALA A 1 187 ? -8.911 1.919 19.149 1.00 94.06 187 ALA A O 1
ATOM 1521 N N . LEU A 1 188 ? -7.058 2.939 19.893 1.00 94.75 188 LEU A N 1
ATOM 1522 C CA . LEU A 1 188 ? -6.294 2.702 18.663 1.00 94.75 188 LEU A CA 1
ATOM 1523 C C . LEU A 1 188 ? -6.078 1.213 18.399 1.00 94.75 188 LEU A C 1
ATOM 1525 O O . LEU A 1 188 ? -6.302 0.770 17.274 1.00 94.75 188 LEU A O 1
ATOM 1529 N N . GLU A 1 189 ? -5.678 0.442 19.410 1.00 94.81 189 GLU A N 1
ATOM 1530 C CA . GLU A 1 189 ? -5.477 -1.006 19.273 1.00 94.81 189 GLU A CA 1
ATOM 1531 C C . GLU A 1 189 ? -6.771 -1.719 18.856 1.00 94.81 189 GLU A C 1
ATOM 1533 O O . GLU A 1 189 ? -6.759 -2.557 17.950 1.00 94.81 189 GLU A O 1
ATOM 1538 N N . MET A 1 190 ? -7.903 -1.343 19.459 1.00 93.56 190 MET A N 1
ATOM 1539 C CA . MET A 1 190 ? -9.218 -1.881 19.105 1.00 93.56 190 MET A CA 1
ATOM 1540 C C . MET A 1 190 ? -9.582 -1.577 17.644 1.00 93.56 190 MET A C 1
ATOM 1542 O O . MET A 1 190 ? -9.915 -2.490 16.884 1.00 93.56 190 MET A O 1
ATOM 1546 N N . ILE A 1 191 ? -9.485 -0.313 17.225 1.00 93.69 191 ILE A N 1
ATOM 1547 C CA . ILE A 1 191 ? -9.826 0.104 15.858 1.00 93.69 191 ILE A CA 1
ATOM 1548 C C . ILE A 1 191 ? -8.899 -0.564 14.837 1.00 93.69 191 ILE A C 1
ATOM 1550 O O . ILE A 1 191 ? -9.362 -1.026 13.795 1.00 93.69 191 ILE A O 1
ATOM 1554 N N . GLN A 1 192 ? -7.607 -0.700 15.143 1.00 92.81 192 GLN A N 1
ATOM 1555 C CA . GLN A 1 192 ? -6.658 -1.411 14.284 1.00 92.81 192 GLN A CA 1
ATOM 1556 C C . GLN A 1 192 ? -7.015 -2.893 14.127 1.00 92.81 192 GLN A C 1
ATOM 1558 O O . GLN A 1 192 ? -6.939 -3.425 13.016 1.00 92.81 192 GLN A O 1
ATOM 1563 N N . ALA A 1 193 ? -7.461 -3.556 15.198 1.00 94.19 193 ALA A N 1
ATOM 1564 C CA . ALA A 1 193 ? -7.940 -4.934 15.126 1.00 94.19 193 ALA A CA 1
ATOM 1565 C C . ALA A 1 193 ? -9.201 -5.064 14.250 1.00 94.19 193 ALA A C 1
ATOM 1567 O O . ALA A 1 193 ? -9.302 -6.003 13.454 1.00 94.19 193 ALA A O 1
ATOM 1568 N N . ILE A 1 194 ? -10.131 -4.105 14.340 1.00 93.19 194 ILE A N 1
ATOM 1569 C CA . ILE A 1 194 ? -11.333 -4.051 13.492 1.00 93.19 194 ILE A CA 1
ATOM 1570 C C . ILE A 1 194 ? -10.946 -3.864 12.021 1.00 93.19 194 ILE A C 1
ATOM 1572 O O . ILE A 1 194 ? -11.364 -4.657 11.177 1.00 93.19 194 ILE A O 1
ATOM 1576 N N . VAL A 1 195 ? -10.096 -2.880 11.704 1.00 92.69 195 VAL A N 1
ATOM 1577 C CA . VAL A 1 195 ? -9.616 -2.631 10.332 1.00 92.69 195 VAL A CA 1
ATOM 1578 C C . VAL A 1 195 ? -8.910 -3.863 9.764 1.00 92.69 195 VAL A C 1
ATOM 1580 O O . VAL A 1 195 ? -9.145 -4.227 8.611 1.00 92.69 195 VAL A O 1
ATOM 1583 N N . HIS A 1 196 ? -8.088 -4.546 10.565 1.00 93.00 196 HIS A N 1
ATOM 1584 C CA . HIS A 1 196 ? -7.428 -5.783 10.150 1.00 93.00 196 HIS A CA 1
ATOM 1585 C C . HIS A 1 196 ? -8.440 -6.894 9.827 1.00 93.00 196 HIS A C 1
ATOM 1587 O O . HIS A 1 196 ? -8.340 -7.541 8.782 1.00 93.00 196 HIS A O 1
ATOM 1593 N N . LYS A 1 197 ? -9.442 -7.100 10.691 1.00 95.25 197 LYS A N 1
ATOM 1594 C CA . LYS A 1 197 ? -10.504 -8.095 10.483 1.00 95.25 197 LYS A CA 1
ATOM 1595 C C . LYS A 1 197 ? -11.316 -7.802 9.219 1.00 95.25 197 LYS A C 1
ATOM 1597 O O . LYS A 1 197 ? -11.489 -8.700 8.396 1.00 95.25 197 LYS A O 1
ATOM 1602 N N . LEU A 1 198 ? -11.771 -6.560 9.050 1.00 95.12 198 LEU A N 1
ATOM 1603 C CA . LEU A 1 198 ? -12.515 -6.128 7.862 1.00 95.12 198 LEU A CA 1
ATOM 1604 C C . LEU A 1 198 ? -11.674 -6.288 6.593 1.00 95.12 198 LEU A C 1
ATOM 1606 O O . LEU A 1 198 ? -12.180 -6.768 5.585 1.00 95.12 198 LEU A O 1
ATOM 1610 N N . GLY A 1 199 ? -10.379 -5.967 6.659 1.00 95.56 199 GLY A N 1
ATOM 1611 C CA . GLY A 1 199 ? -9.447 -6.185 5.557 1.00 95.56 199 GLY A CA 1
ATOM 1612 C C . GLY A 1 199 ? -9.332 -7.658 5.150 1.00 95.56 199 GLY A C 1
ATOM 1613 O O . GLY A 1 199 ? -9.332 -7.964 3.961 1.00 95.56 199 GLY A O 1
ATOM 1614 N N . SER A 1 200 ? -9.270 -8.583 6.113 1.00 95.88 200 SER A N 1
ATOM 1615 C CA . SER A 1 200 ? -9.255 -10.023 5.813 1.00 95.88 200 SER A CA 1
ATOM 1616 C C . SER A 1 200 ? -10.523 -10.453 5.070 1.00 95.88 200 SER A C 1
ATOM 1618 O O . SER A 1 200 ? -10.432 -11.078 4.017 1.00 95.88 200 SER A O 1
ATOM 1620 N N . GLN A 1 201 ? -11.695 -10.053 5.573 1.00 96.56 201 GLN A N 1
ATOM 1621 C CA . GLN A 1 201 ? -12.987 -10.353 4.943 1.00 96.56 201 GLN A CA 1
ATOM 1622 C C . GLN A 1 201 ? -13.093 -9.732 3.546 1.00 96.56 201 GLN A C 1
ATOM 1624 O O . GLN A 1 201 ? -13.545 -10.375 2.603 1.00 96.56 201 GLN A O 1
ATOM 1629 N N . PHE A 1 202 ? -12.620 -8.494 3.384 1.00 96.94 202 PHE A N 1
ATOM 1630 C CA . PHE A 1 202 ? -12.547 -7.831 2.088 1.00 96.94 202 PHE A CA 1
ATOM 1631 C C . PHE A 1 202 ? -11.728 -8.656 1.087 1.00 96.94 202 PHE A C 1
ATOM 1633 O O . PHE A 1 202 ? -12.174 -8.874 -0.039 1.00 96.94 202 PHE A O 1
ATOM 1640 N N . GLY A 1 203 ? -10.563 -9.162 1.505 1.00 95.75 203 GLY A N 1
ATOM 1641 C CA . GLY A 1 203 ? -9.731 -10.042 0.686 1.00 95.75 203 GLY A CA 1
ATOM 1642 C C . GLY A 1 203 ? -10.475 -11.292 0.208 1.00 95.75 203 GLY A C 1
ATOM 1643 O O . GLY A 1 203 ? -10.436 -11.599 -0.982 1.00 95.75 203 GLY A O 1
ATOM 1644 N N . GLU A 1 204 ? -11.217 -11.954 1.098 1.00 96.56 204 GLU A N 1
ATOM 1645 C CA . GLU A 1 204 ? -12.027 -13.141 0.774 1.00 96.56 204 GLU A CA 1
ATOM 1646 C C . GLU A 1 204 ? -13.123 -12.837 -0.267 1.00 96.56 204 GLU A C 1
ATOM 1648 O O . GLU A 1 204 ? -13.317 -13.594 -1.227 1.00 96.56 204 GLU A O 1
ATOM 1653 N N . HIS A 1 205 ? -13.818 -11.701 -0.134 1.00 96.00 205 HIS A N 1
ATOM 1654 C CA . HIS A 1 205 ? -14.825 -11.267 -1.109 1.00 96.00 205 HIS A CA 1
ATOM 1655 C C . HIS A 1 205 ? -14.202 -10.907 -2.468 1.00 96.00 205 HIS A C 1
ATOM 1657 O O . HIS A 1 205 ? -14.737 -11.273 -3.515 1.00 96.00 205 HIS A O 1
ATOM 1663 N N . VAL A 1 206 ? -13.030 -10.262 -2.486 1.00 94.50 206 VAL A N 1
ATOM 1664 C CA . VAL A 1 206 ? -12.305 -9.971 -3.736 1.00 94.50 206 VAL A CA 1
ATOM 1665 C C . VAL A 1 206 ? -11.863 -11.257 -4.442 1.00 94.50 206 VAL A C 1
ATOM 1667 O O . VAL A 1 206 ? -12.014 -11.365 -5.662 1.00 94.50 206 VAL A O 1
ATOM 1670 N N . GLU A 1 207 ? -11.355 -12.245 -3.703 1.00 93.88 207 GLU A N 1
ATOM 1671 C CA . GLU A 1 207 ? -10.929 -13.542 -4.250 1.00 93.88 207 GLU A CA 1
ATOM 1672 C C . GLU A 1 207 ? -12.103 -14.349 -4.820 1.00 93.88 207 GLU A C 1
ATOM 1674 O O . GLU A 1 207 ? -11.992 -14.945 -5.896 1.00 93.88 207 GLU A O 1
ATOM 1679 N N . SER A 1 208 ? -13.253 -14.311 -4.145 1.00 95.44 208 SER A N 1
ATOM 1680 C CA . SER A 1 208 ? -14.501 -14.932 -4.608 1.00 95.44 208 SER A CA 1
ATOM 1681 C C . SER A 1 208 ? -15.246 -14.118 -5.678 1.00 95.44 208 SER A C 1
ATOM 1683 O O . SER A 1 208 ? -16.248 -14.596 -6.212 1.00 95.44 208 SER A O 1
ATOM 1685 N N . LYS A 1 209 ? -14.721 -12.943 -6.066 1.00 94.31 209 LYS A N 1
ATOM 1686 C CA . LYS A 1 209 ? -15.310 -11.990 -7.030 1.00 94.31 209 LYS A CA 1
ATOM 1687 C C . LYS A 1 209 ? -16.663 -11.415 -6.602 1.00 94.31 209 LYS A C 1
ATOM 1689 O O . LYS A 1 209 ? -17.433 -10.941 -7.436 1.00 94.31 209 LYS A O 1
ATOM 1694 N N . ASP A 1 210 ? -16.942 -11.435 -5.309 1.00 94.69 210 ASP A N 1
ATOM 1695 C CA . ASP A 1 210 ? -18.110 -10.818 -4.701 1.00 94.69 210 ASP A CA 1
ATOM 1696 C C . ASP A 1 210 ? -17.842 -9.328 -4.438 1.00 94.69 210 ASP A C 1
ATOM 1698 O O . ASP A 1 210 ? -17.605 -8.876 -3.314 1.00 94.69 210 ASP A O 1
ATOM 1702 N N . TYR A 1 211 ? -17.809 -8.552 -5.522 1.00 92.31 211 TYR A N 1
ATOM 1703 C CA . TYR A 1 211 ? -17.441 -7.139 -5.454 1.00 92.31 211 TYR A CA 1
ATOM 1704 C C . TYR A 1 211 ? -18.490 -6.278 -4.748 1.00 92.31 211 TYR A C 1
ATOM 1706 O O . TYR A 1 211 ? -18.133 -5.256 -4.174 1.00 92.31 211 TYR A O 1
ATOM 1714 N N . GLU A 1 212 ? -19.759 -6.690 -4.735 1.00 89.81 212 GLU A N 1
ATOM 1715 C CA . GLU A 1 212 ? -20.817 -5.950 -4.043 1.00 89.81 212 GLU A CA 1
ATOM 1716 C C . GLU A 1 212 ? -20.552 -5.903 -2.532 1.00 89.81 212 GLU A C 1
ATOM 1718 O O . GLU A 1 212 ? -20.564 -4.831 -1.922 1.00 89.81 212 GLU A O 1
ATOM 1723 N N . ASN A 1 213 ? -20.237 -7.050 -1.926 1.00 91.38 213 ASN A N 1
ATOM 1724 C CA . ASN A 1 213 ? -19.901 -7.100 -0.506 1.00 91.38 213 ASN A CA 1
ATOM 1725 C C . ASN A 1 213 ? -18.507 -6.526 -0.220 1.00 91.38 213 ASN A C 1
ATOM 1727 O O . ASN A 1 213 ? -18.321 -5.874 0.809 1.00 91.38 213 ASN A O 1
ATOM 1731 N N . ALA A 1 214 ? -17.552 -6.664 -1.147 1.00 93.75 214 ALA A N 1
ATOM 1732 C CA . ALA A 1 214 ? -16.253 -6.003 -1.029 1.00 93.75 214 ALA A CA 1
ATOM 1733 C C . ALA A 1 214 ? -16.384 -4.467 -0.962 1.00 93.75 214 ALA A C 1
ATOM 1735 O O . ALA A 1 214 ? -15.708 -3.838 -0.151 1.00 93.75 214 ALA A O 1
ATOM 1736 N N . ILE A 1 215 ? -17.281 -3.856 -1.749 1.00 91.44 215 ILE A N 1
ATOM 1737 C CA . ILE A 1 215 ? -17.554 -2.406 -1.701 1.00 91.44 215 ILE A CA 1
ATOM 1738 C C . ILE A 1 215 ? -18.138 -2.004 -0.341 1.00 91.44 215 ILE A C 1
ATOM 1740 O O . ILE A 1 215 ? -17.670 -1.039 0.264 1.00 91.44 215 ILE A O 1
ATOM 1744 N N . LYS A 1 216 ? -19.110 -2.767 0.183 1.00 90.56 216 LYS A N 1
ATOM 1745 C CA . LYS A 1 216 ? -19.695 -2.515 1.515 1.00 90.56 216 LYS A CA 1
ATOM 1746 C C . LYS A 1 216 ? -18.626 -2.571 2.610 1.00 90.56 216 LYS A C 1
ATOM 1748 O O . LYS A 1 216 ? -18.553 -1.676 3.449 1.00 90.56 216 LYS A O 1
ATOM 1753 N N . LEU A 1 217 ? -17.756 -3.584 2.583 1.00 93.00 217 LEU A N 1
ATOM 1754 C CA . LEU A 1 217 ? -16.644 -3.697 3.532 1.00 93.00 217 LEU A CA 1
ATOM 1755 C C . LEU A 1 217 ? -15.622 -2.573 3.367 1.00 93.00 217 LEU A C 1
ATOM 1757 O O . LEU A 1 217 ? -15.151 -2.039 4.367 1.00 93.00 217 LEU A O 1
ATOM 1761 N N . PHE A 1 218 ? -15.316 -2.166 2.135 1.00 93.31 218 PHE A N 1
ATOM 1762 C CA . PHE A 1 218 ? -14.424 -1.042 1.867 1.00 93.31 218 PHE A CA 1
ATOM 1763 C C . PHE A 1 218 ? -14.951 0.271 2.469 1.00 93.31 218 PHE A C 1
ATOM 1765 O O . PHE A 1 218 ? -14.181 1.006 3.090 1.00 93.31 218 PHE A O 1
ATOM 1772 N N . ALA A 1 219 ? -16.259 0.539 2.377 1.00 90.44 219 ALA A N 1
ATOM 1773 C CA . ALA A 1 219 ? -16.882 1.692 3.029 1.00 90.44 219 ALA A CA 1
ATOM 1774 C C . ALA A 1 219 ? -16.709 1.648 4.561 1.00 90.44 219 ALA A C 1
ATOM 1776 O O . ALA A 1 219 ? -16.256 2.630 5.158 1.00 90.44 219 ALA A O 1
ATOM 1777 N N . LYS A 1 220 ? -16.955 0.485 5.188 1.00 92.44 220 LYS A N 1
ATOM 1778 C CA . LYS A 1 220 ? -16.710 0.281 6.629 1.00 92.44 220 LYS A CA 1
ATOM 1779 C C . LYS A 1 220 ? -15.235 0.506 6.983 1.00 92.44 220 LYS A C 1
ATOM 1781 O O . LYS A 1 220 ? -14.924 1.243 7.916 1.00 92.44 220 LYS A O 1
ATOM 1786 N N . MET A 1 221 ? -14.310 -0.055 6.203 1.00 93.50 221 MET A N 1
ATOM 1787 C CA . MET A 1 221 ? -12.866 0.128 6.391 1.00 93.50 221 MET A CA 1
ATOM 1788 C C . MET A 1 221 ? -12.449 1.606 6.312 1.00 93.50 221 MET A C 1
ATOM 1790 O O . MET A 1 221 ? -11.672 2.058 7.155 1.00 93.50 221 MET A O 1
ATOM 1794 N N . LYS A 1 222 ? -12.973 2.374 5.342 1.00 92.25 222 LYS A N 1
ATOM 1795 C CA . LYS A 1 222 ? -12.710 3.821 5.227 1.00 92.25 222 LYS A CA 1
ATOM 1796 C C . LYS A 1 222 ? -13.153 4.577 6.475 1.00 92.25 222 LYS A C 1
ATOM 1798 O O . LYS A 1 222 ? -12.397 5.408 6.977 1.00 92.25 222 LYS A O 1
ATOM 1803 N N . TYR A 1 223 ? -14.343 4.275 6.989 1.00 92.31 223 TYR A N 1
ATOM 1804 C CA . TYR A 1 223 ? -14.847 4.901 8.208 1.00 92.31 223 TYR A CA 1
ATOM 1805 C C . TYR A 1 223 ? -13.940 4.622 9.414 1.00 92.31 223 TYR A C 1
ATOM 1807 O O . TYR A 1 223 ? -13.467 5.559 10.058 1.00 92.31 223 TYR A O 1
ATOM 1815 N N . PHE A 1 224 ? -13.620 3.352 9.679 1.00 93.00 224 PHE A N 1
ATOM 1816 C CA . PHE A 1 224 ? -12.757 2.989 10.807 1.00 93.00 224 PHE A CA 1
ATOM 1817 C C . PHE A 1 224 ? -11.340 3.562 10.677 1.00 93.00 224 PHE A C 1
ATOM 1819 O O . PHE A 1 224 ? -10.750 3.976 11.673 1.00 93.00 224 PHE A O 1
ATOM 1826 N N . SER A 1 225 ? -10.806 3.677 9.459 1.00 91.50 225 SER A N 1
ATOM 1827 C CA . SER A 1 225 ? -9.532 4.369 9.230 1.00 91.50 225 SER A CA 1
ATOM 1828 C C . SER A 1 225 ? -9.617 5.872 9.535 1.00 91.50 225 SER A C 1
ATOM 1830 O O . SER A 1 225 ? -8.677 6.443 10.091 1.00 91.50 225 SER A O 1
ATOM 1832 N N . SER A 1 226 ? -10.751 6.521 9.246 1.00 92.31 226 SER A N 1
ATOM 1833 C CA . SER A 1 226 ? -10.985 7.909 9.665 1.00 92.31 226 SER A CA 1
ATOM 1834 C C . SER A 1 226 ? -11.057 8.038 11.186 1.00 92.31 226 SER A C 1
ATOM 1836 O O . SER A 1 226 ? -10.496 8.987 11.736 1.00 92.31 226 SER A O 1
ATOM 1838 N N . LEU A 1 227 ? -11.699 7.089 11.877 1.00 93.00 227 LEU A N 1
ATOM 1839 C CA . LEU A 1 227 ? -11.714 7.064 13.341 1.00 93.00 227 LEU A CA 1
ATOM 1840 C C . LEU A 1 227 ? -10.304 6.918 13.918 1.00 93.00 227 LEU A C 1
ATOM 1842 O O . LEU A 1 227 ? -9.954 7.641 14.848 1.00 93.00 227 LEU A O 1
ATOM 1846 N N . GLU A 1 228 ? -9.472 6.047 13.342 1.00 93.12 228 GLU A N 1
ATOM 1847 C CA . GLU A 1 228 ? -8.075 5.885 13.756 1.00 93.12 228 GLU A CA 1
ATOM 1848 C C . GLU A 1 228 ? -7.317 7.224 13.703 1.00 93.12 228 GLU A C 1
ATOM 1850 O O . GLU A 1 228 ? -6.604 7.583 14.643 1.00 93.12 228 GLU A O 1
ATOM 1855 N N . ASN A 1 229 ? -7.502 7.999 12.629 1.00 92.25 229 ASN A N 1
ATOM 1856 C CA . ASN A 1 229 ? -6.895 9.324 12.496 1.00 92.25 229 ASN A CA 1
ATOM 1857 C C . ASN A 1 229 ? -7.434 10.312 13.540 1.00 92.25 229 ASN A C 1
ATOM 1859 O O . ASN A 1 229 ? -6.642 11.011 14.171 1.00 92.25 229 ASN A O 1
ATOM 1863 N N . ASN A 1 230 ? -8.747 10.322 13.784 1.00 93.25 230 ASN A N 1
ATOM 1864 C CA . ASN A 1 230 ? -9.358 11.175 14.807 1.00 93.25 230 ASN A CA 1
ATOM 1865 C C . ASN A 1 230 ? -8.804 10.866 16.205 1.00 93.25 230 ASN A C 1
ATOM 1867 O O . ASN A 1 230 ? -8.474 11.788 16.956 1.00 93.25 230 ASN A O 1
ATOM 1871 N N . ILE A 1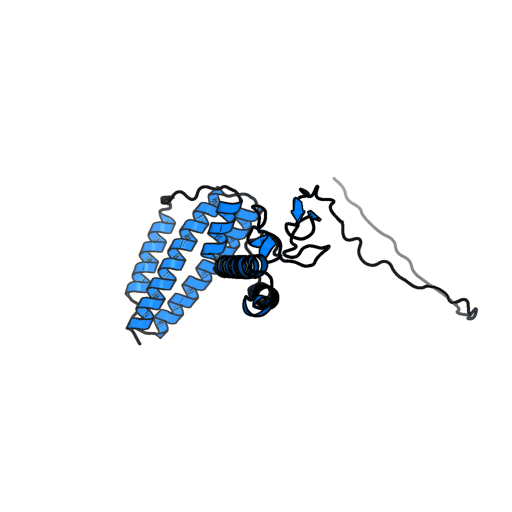 231 ? -8.634 9.583 16.542 1.00 94.00 231 ILE A N 1
ATOM 1872 C CA . ILE A 1 231 ? -8.037 9.173 17.817 1.00 94.00 231 ILE A CA 1
ATOM 1873 C C . ILE A 1 231 ? -6.573 9.616 17.892 1.00 94.00 231 ILE A C 1
ATOM 1875 O O . ILE A 1 231 ? -6.172 10.161 18.916 1.00 94.00 231 ILE A O 1
ATOM 1879 N N . LYS A 1 232 ? -5.771 9.459 16.826 1.00 93.50 232 LYS A N 1
ATOM 1880 C CA . LYS A 1 232 ? -4.370 9.936 16.791 1.00 93.50 232 LYS A CA 1
ATOM 1881 C C . LYS A 1 232 ? -4.267 11.447 17.006 1.00 93.50 232 LYS A C 1
ATOM 1883 O O . LYS A 1 232 ? -3.417 11.906 17.775 1.00 93.50 232 LYS A O 1
ATOM 1888 N N . THR A 1 233 ? -5.137 12.222 16.360 1.00 92.94 233 THR A N 1
ATOM 1889 C CA . THR A 1 233 ? -5.216 13.675 16.550 1.00 92.94 233 THR A CA 1
ATOM 1890 C C . THR A 1 233 ? -5.587 14.014 17.989 1.00 92.94 233 THR A C 1
ATOM 1892 O O . THR A 1 233 ? -4.923 14.841 18.613 1.00 92.94 233 THR A O 1
ATOM 1895 N N . LYS A 1 234 ? -6.588 13.333 18.554 1.00 91.56 234 LYS A N 1
ATOM 1896 C CA . LYS A 1 234 ? -7.000 13.536 19.944 1.00 91.56 234 LYS A CA 1
ATOM 1897 C C . LYS A 1 234 ? -5.901 13.149 20.936 1.00 91.56 234 LYS A C 1
ATOM 1899 O O . LYS A 1 234 ? -5.612 13.923 21.841 1.00 91.56 234 LYS A O 1
ATOM 1904 N N . ALA A 1 235 ? -5.227 12.021 20.733 1.00 91.75 235 ALA A N 1
ATOM 1905 C CA . ALA A 1 235 ? -4.098 11.582 21.551 1.00 91.75 235 ALA A CA 1
ATOM 1906 C C . ALA A 1 235 ? -2.989 12.641 21.598 1.00 91.75 235 ALA A C 1
ATOM 1908 O O . ALA A 1 235 ? -2.485 12.952 22.671 1.00 91.75 235 ALA A O 1
ATOM 1909 N N . SER A 1 236 ? -2.682 13.244 20.445 1.00 90.62 236 SER A N 1
ATOM 1910 C CA . SER A 1 236 ? -1.671 14.302 20.321 1.00 90.62 236 SER A CA 1
ATOM 1911 C C . SER A 1 236 ? -2.063 15.600 21.039 1.00 90.62 236 SER A C 1
ATOM 1913 O O . SER A 1 236 ? -1.192 16.388 21.381 1.00 90.62 236 SER A O 1
ATOM 1915 N N . SER A 1 237 ? -3.361 15.839 21.270 1.00 90.12 237 SER A N 1
ATOM 1916 C CA . SER A 1 237 ? -3.854 16.981 22.060 1.00 90.12 237 SER A CA 1
ATOM 1917 C C . SER A 1 237 ? -3.857 16.739 23.576 1.00 90.12 237 SER A C 1
ATOM 1919 O O . SER A 1 237 ? -4.017 17.685 24.342 1.00 90.12 237 SER A O 1
ATOM 1921 N N . LEU A 1 238 ? -3.711 15.479 24.005 1.00 87.44 238 LEU A N 1
ATOM 1922 C CA . LEU A 1 238 ? -3.700 15.060 25.413 1.00 87.44 238 LEU A CA 1
ATOM 1923 C C . LEU A 1 238 ? -2.280 14.929 25.993 1.00 87.44 238 LEU A C 1
ATOM 1925 O O . LEU A 1 238 ? -2.137 14.767 27.206 1.00 87.44 238 LEU A O 1
ATOM 1929 N N . THR A 1 239 ? -1.259 14.948 25.134 1.00 73.31 239 THR A N 1
ATOM 1930 C CA . THR A 1 239 ? 0.176 14.979 25.471 1.00 73.31 239 THR A CA 1
ATOM 1931 C C . THR A 1 239 ? 0.707 16.399 25.520 1.00 73.31 239 THR A C 1
ATOM 1933 O O . THR A 1 239 ? 1.443 16.705 26.482 1.00 73.31 239 THR A O 1
#

Organism: Xenopsylla cheopis (NCBI:txid163159)

pLDDT: mean 80.2, std 23.41, range [26.06, 97.81]

Radius of gyration: 28.31 Å; chains: 1; bounding box: 61×81×60 Å

Secondary structure (DSSP, 8-state):
--------------------------------------------EE-TTT--EE--TT-SB-TTT-PBPPP-TT--HHHHHT--SSS---HHHHHHHHHHHHHHH-GGGGTTS-HHHHHHHHHHHHHHHHHHHHHHSHHHHHHHHHHHTT----S------HHHHHHHHHHHHHHHH--SHHHHHHHHHHHHHHHHHHHHHHHHHHHTT-HHHHHHHHHHHHHHHHHHHHHHHHHHHH-